Protein AF-A6XPJ0-F1 (afdb_monomer)

Solvent-accessible surface area (backbone atoms only — not comparable to full-atom values): 22244 Å² total; per-residue (Å²): 130,66,75,74,70,76,40,70,65,62,45,38,65,77,46,45,63,65,49,57,60,41,70,75,60,83,58,85,76,63,63,68,60,54,50,52,51,48,64,69,43,55,88,78,48,93,84,81,56,65,81,80,75,52,78,86,63,77,87,88,79,90,80,90,79,88,79,84,76,51,74,71,36,44,51,52,51,50,49,55,52,66,77,39,58,64,64,64,56,50,61,51,43,73,73,67,49,73,72,50,52,56,55,50,52,52,49,54,52,49,56,53,42,43,75,72,42,55,55,79,79,56,64,88,70,90,83,74,59,44,70,56,49,42,62,81,74,86,88,50,80,89,74,61,62,97,79,74,86,87,71,95,53,77,37,34,74,60,65,45,80,47,61,57,60,52,79,30,32,64,53,35,70,79,41,63,37,100,67,21,72,58,23,52,53,49,50,47,39,54,72,55,67,73,22,72,55,32,58,65,53,37,50,57,34,34,74,70,67,42,92,44,45,63,45,63,22,61,66,53,52,61,66,53,52,32,51,58,73,71,47,52,76,66,58,51,50,56,66,48,72,77,60,72,77,54,54,18,46,48,49,68,76,60,64,54,90,84,57,60,81,72,77,76,50,60,73,41,40,64,70,48,52,68,62,34,69,38,59,64,53,56,27,75,67,48,90,83,37,62,59,42,50,62,76,44,37,68,63,50,52,44,59,74,68,43,61,87,74,56,76,80,89,74,73,66,75,61,48,62,59,72,75,47,78,42,55,94,44,68,67,57,60,52,46,48,47,53,67,75,63,20,82,79,54,48,55,70,78,42,78,71,80,78,66,90,85,82,120

Foldseek 3Di:
DPCCVVDPVSVCVLPVVVVVVCVVPVDDDDVVSVVVVCVVCVVPDDDDDPVRVPVPDDDDDDDDDDDDADPLLVVVLVVLCVVDVVVVLVVVVVVPDPVSVVVVVVSVVVNVVSVVDPVVPPNPDDDDAAEQWDFDDDPDPVPDDPDDDDDDGTAHPDAAEDEPCCVDPLNDQQDDDPNHPPNVVCCCCDLPNVDCLHLVNLVVCCVVVHDNVCQQQQLDDSVRSSVVVPDDPLVVVLVCVPDDLVLCVLCVVPVDPPDDPVVSDDSSNNPVVPSNPDCCNVLVPDPVNPVVCVVCVVVVVCVVVCVVVDDPPDDDNYDYDDHAHDYPDVVSVVVCCCPVVNPVNVCSVPPHPDDPPPD

Sequence (359 aa):
MPTLFDSHDEFSEWFSKDIESHAQSNTKLNEDQLKRLHMILKPFMLRRIKKHVQKELGDKVEKDVFCDLTYRQRAYYTNLRNRVSIMDLIEKAAIGDDSDSTTLMNLVMQFRKVCNHPDLFERAETASPFAAAYFAETASFLREGPLIDVAYSTRNIIEYDLPRLICSSHGRLDVPGPGNERAGFNGKYLSHMMNIWTPENIRESAKQDQAFSWLRFADTSVGEAFELSRQGVFERAIRRRGYSQRLSRLMVVYDDKENDLSAAVPSHSLFNIVERSDRRALAEITREGRMNELLNISSRTFQNAGLGLIEPCAKPGALAPPITISCSNQFVNVEIRDTLFNPSVQPTLLEPPREPWMQ

Mean predicted aligned error: 12.92 Å

Secondary structure (DSSP, 8-state):
--GGGS-HHHHHHHHHHHHHHHHTTTPPP-HHHHHHHHHHHTTT-----HHHH-SSSPP--------PPPHHHHHHHHHHHHHS-HHHHHHHHTTT-HHHHHHHHHHHHHHHHHHH-GGGTS-------EE-SB-PPP--TTT--S--------B-SSEEE--HHHHSTTT-SSS-BTTBHHHHHHHHIIIIIS-TTSHHHHHHHHHTTSTTGGGGGTT--HHHHHHHHHS-HHHHHHHHHT---HHHHHHHHT--TTS-TTTTS-GGGTT-HHHHT-THHHHHH-TT-HHHHHHTHHHHHHHHTTTTTS------SEE-PPPEEE-S-HHHHHHHIIIII-TTTHHHHSPPPPPTT--

Radius of gyration: 43.19 Å; Cα contacts (8 Å, |Δi|>4): 233; chains: 1; bounding box: 97×47×115 Å

Structure (mmCIF, N/CA/C/O backbone):
data_AF-A6XPJ0-F1
#
_entry.id   AF-A6XPJ0-F1
#
loop_
_atom_site.group_PDB
_atom_site.id
_atom_site.type_symbol
_atom_site.label_atom_id
_atom_site.label_alt_id
_atom_site.label_comp_id
_atom_site.label_asym_id
_atom_site.label_entity_id
_atom_site.label_seq_id
_atom_site.pdbx_PDB_ins_code
_atom_site.Cartn_x
_atom_site.Cartn_y
_atom_site.Cartn_z
_atom_site.occupancy
_atom_site.B_iso_or_equiv
_atom_site.auth_seq_id
_atom_site.auth_comp_id
_atom_site.auth_asym_id
_atom_site.auth_atom_id
_atom_site.pdbx_PDB_model_num
ATOM 1 N N . MET A 1 1 ? -46.371 36.018 56.511 1.00 60.50 1 MET A N 1
ATOM 2 C CA . MET A 1 1 ? -46.806 34.604 56.546 1.00 60.50 1 MET A CA 1
ATOM 3 C C . MET A 1 1 ? -47.221 34.274 57.977 1.00 60.50 1 MET A C 1
ATOM 5 O O . MET A 1 1 ? -46.862 35.052 58.851 1.00 60.50 1 MET A O 1
ATOM 9 N N . PRO A 1 2 ? -48.019 33.224 58.240 1.00 63.25 2 PRO A N 1
ATOM 10 C CA . PRO A 1 2 ? -48.248 32.746 59.605 1.00 63.25 2 PRO A CA 1
ATOM 11 C C . PRO A 1 2 ? -46.919 32.403 60.282 1.00 63.25 2 PRO A C 1
ATOM 13 O O . PRO A 1 2 ? -46.027 31.892 59.611 1.00 63.25 2 PRO A O 1
ATOM 16 N N . THR A 1 3 ? -46.835 32.589 61.599 1.00 66.38 3 THR A N 1
ATOM 17 C CA . THR A 1 3 ? -45.636 32.295 62.410 1.00 66.38 3 THR A CA 1
ATOM 18 C C . THR A 1 3 ? -45.202 30.826 62.364 1.00 66.38 3 THR A C 1
ATOM 20 O O . THR A 1 3 ? -44.067 30.492 62.665 1.00 66.38 3 THR A O 1
ATOM 23 N N . LEU A 1 4 ? -46.103 29.944 61.927 1.00 62.62 4 LEU A N 1
ATOM 24 C CA . LEU A 1 4 ? -45.895 28.506 61.741 1.00 62.62 4 LEU A CA 1
ATOM 25 C C . LEU A 1 4 ? -44.962 28.155 60.563 1.00 62.62 4 LEU A C 1
ATOM 27 O O . LEU A 1 4 ? -44.596 26.999 60.398 1.00 62.62 4 LEU A O 1
ATOM 31 N N . PHE A 1 5 ? -44.622 29.136 59.720 1.00 65.44 5 PHE A N 1
ATOM 32 C CA . PHE A 1 5 ? -43.622 29.006 58.654 1.00 65.44 5 PHE A CA 1
ATOM 33 C C . PHE A 1 5 ? -42.314 29.742 58.978 1.00 65.44 5 PHE A C 1
ATOM 35 O O . PHE A 1 5 ? -41.401 29.727 58.154 1.00 65.44 5 PHE A O 1
ATOM 42 N N . ASP A 1 6 ? -42.222 30.390 60.145 1.00 70.50 6 ASP A N 1
ATOM 43 C CA . ASP A 1 6 ? -41.019 31.126 60.546 1.00 70.50 6 ASP A CA 1
ATOM 44 C C . ASP A 1 6 ? -39.922 30.180 61.068 1.00 70.50 6 ASP A C 1
ATOM 46 O O . ASP A 1 6 ? -38.746 30.539 61.036 1.00 70.50 6 ASP A O 1
ATOM 50 N N . SER A 1 7 ? -40.278 28.956 61.486 1.00 73.25 7 SER A N 1
ATOM 51 C CA . SER A 1 7 ? -39.325 27.909 61.860 1.00 73.25 7 SER A CA 1
ATOM 52 C C . SER A 1 7 ? -39.429 26.699 60.912 1.00 73.25 7 SER A C 1
ATOM 54 O O . SER A 1 7 ? -40.483 26.087 60.724 1.00 73.25 7 SER A O 1
ATOM 56 N N . HIS A 1 8 ? -38.314 26.363 60.256 1.00 71.88 8 HIS A N 1
ATOM 57 C CA . HIS A 1 8 ? -38.227 25.192 59.374 1.00 71.88 8 HIS A CA 1
ATOM 58 C C . HIS A 1 8 ? -38.300 23.877 60.164 1.00 71.88 8 HIS A C 1
ATOM 60 O O . HIS A 1 8 ? -38.817 22.875 59.662 1.00 71.88 8 HIS A O 1
ATOM 66 N N . ASP A 1 9 ? -37.820 23.904 61.407 1.00 72.75 9 ASP A N 1
ATOM 67 C CA . ASP A 1 9 ? -37.718 22.733 62.271 1.00 72.75 9 ASP A CA 1
ATOM 68 C C . ASP A 1 9 ? -39.093 22.292 62.794 1.00 72.75 9 ASP A C 1
ATOM 70 O O . ASP A 1 9 ? -39.404 21.106 62.716 1.00 72.75 9 ASP A O 1
ATOM 74 N N . GLU A 1 10 ? -39.976 23.216 63.210 1.00 72.00 10 GLU A N 1
ATOM 75 C CA . GLU A 1 10 ? -41.343 22.851 63.631 1.00 72.00 10 GLU A CA 1
ATOM 76 C C . GLU A 1 10 ? -42.170 22.345 62.445 1.00 72.00 10 GLU A C 1
ATOM 78 O O . GLU A 1 10 ? -42.933 21.390 62.577 1.00 72.00 10 GLU A O 1
ATOM 83 N N . PHE A 1 11 ? -42.000 22.941 61.260 1.00 72.25 11 PHE A N 1
ATOM 84 C CA . PHE A 1 11 ? -42.649 22.444 60.048 1.00 72.25 11 PHE A CA 1
ATOM 85 C C . PHE A 1 11 ? -42.168 21.026 59.704 1.00 72.25 11 PHE A C 1
ATOM 87 O O . PHE A 1 11 ? -42.973 20.154 59.374 1.00 72.25 11 PHE A O 1
ATOM 94 N N . SER A 1 12 ? -40.866 20.767 59.823 1.00 69.50 12 SER A N 1
ATOM 95 C CA . SER A 1 12 ? -40.296 19.452 59.531 1.00 69.50 12 SER A CA 1
ATOM 96 C C . SER A 1 12 ? -40.678 18.398 60.576 1.00 69.50 12 SER A C 1
ATOM 98 O O . SER A 1 12 ? -40.932 17.245 60.236 1.00 69.50 12 SER A O 1
ATOM 100 N N . GLU A 1 13 ? -40.806 18.770 61.846 1.00 72.88 13 GLU A N 1
ATOM 101 C CA . GLU A 1 13 ? -41.250 17.852 62.897 1.00 72.88 13 GLU A CA 1
ATOM 102 C C . GLU A 1 13 ? -42.735 17.481 62.752 1.00 72.88 13 GLU A C 1
ATOM 104 O O . GLU A 1 13 ? -43.101 16.318 62.923 1.00 72.88 13 GLU A O 1
ATOM 109 N N . TRP A 1 14 ? -43.579 18.438 62.352 1.00 66.50 14 TRP A N 1
ATOM 110 C CA . TRP A 1 14 ? -45.009 18.213 62.120 1.00 66.50 14 TRP A CA 1
ATOM 111 C C . TRP A 1 14 ? -45.330 17.447 60.827 1.00 66.50 14 TRP A C 1
ATOM 113 O O . TRP A 1 14 ? -46.414 16.865 60.738 1.00 66.50 14 TRP A O 1
ATOM 123 N N . PHE A 1 15 ? -44.442 17.466 59.820 1.00 66.38 15 PHE A N 1
ATOM 124 C CA . PHE A 1 15 ? -44.731 16.911 58.490 1.00 66.38 15 PHE A CA 1
ATOM 125 C C . PHE A 1 15 ? -43.695 15.902 57.956 1.00 66.38 15 PHE A C 1
ATOM 127 O O . PHE A 1 15 ? -44.103 14.928 57.331 1.00 66.38 15 PHE A O 1
ATOM 134 N N . SER A 1 16 ? -42.387 16.058 58.183 1.00 63.69 16 SER A N 1
ATOM 135 C CA . SER A 1 16 ? -41.348 15.196 57.578 1.00 63.69 16 SER A CA 1
ATOM 136 C C . SER A 1 16 ? -41.305 13.791 58.180 1.00 63.69 16 SER A C 1
ATOM 138 O O . SER A 1 16 ? -41.243 12.810 57.445 1.00 63.69 16 SER A O 1
ATOM 140 N N . LYS A 1 17 ? -41.398 13.679 59.513 1.00 61.53 17 LYS A N 1
ATOM 141 C CA . LYS A 1 17 ? -41.203 12.411 60.248 1.00 61.53 17 LYS A CA 1
ATOM 142 C C . LYS A 1 17 ? -42.261 11.344 59.926 1.00 61.53 17 LYS A C 1
ATOM 144 O O . LYS A 1 17 ? -41.941 10.161 59.813 1.00 61.53 17 LYS A O 1
ATOM 149 N N . ASP A 1 18 ? -43.506 11.769 59.721 1.00 58.28 18 ASP A N 1
ATOM 150 C CA . ASP A 1 18 ? -44.629 10.876 59.400 1.00 58.28 18 ASP A CA 1
ATOM 151 C C . ASP A 1 18 ? -44.808 10.660 57.886 1.00 58.28 18 ASP A C 1
ATOM 153 O O . ASP A 1 18 ? -45.311 9.621 57.463 1.00 58.28 18 ASP A O 1
ATOM 157 N N . ILE A 1 19 ? -44.368 11.601 57.041 1.00 59.91 19 ILE A N 1
ATOM 158 C CA . ILE A 1 19 ? -44.432 11.449 55.578 1.00 59.91 19 ILE A CA 1
ATOM 159 C C . ILE A 1 19 ? -43.298 10.548 55.067 1.00 59.91 19 ILE A C 1
ATOM 161 O O . ILE A 1 19 ? -43.543 9.701 54.206 1.00 59.91 19 ILE A O 1
ATOM 165 N N . GLU A 1 20 ? -42.080 10.674 55.603 1.00 61.38 20 GLU A N 1
ATOM 166 C CA . GLU A 1 20 ? -40.948 9.811 55.232 1.00 61.38 20 GLU A CA 1
ATOM 167 C C . GLU A 1 20 ? -41.159 8.357 55.682 1.00 61.38 20 GLU A C 1
ATOM 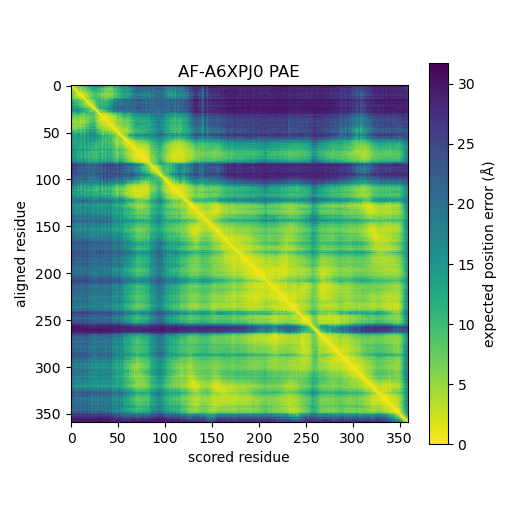169 O O . GLU A 1 20 ? -40.874 7.433 54.916 1.00 61.38 20 GLU A O 1
ATOM 174 N N . SER A 1 21 ? -41.749 8.135 56.866 1.00 58.28 21 SER A N 1
ATOM 175 C CA . SER A 1 21 ? -42.093 6.788 57.353 1.00 58.28 21 SER A CA 1
ATOM 176 C C . SER A 1 21 ? -43.209 6.119 56.529 1.00 58.28 21 SER A C 1
ATOM 178 O O . SER A 1 21 ? -43.195 4.903 56.310 1.00 58.28 21 SER A O 1
ATOM 180 N N . HIS A 1 22 ? -44.144 6.901 55.978 1.00 60.31 22 HIS A N 1
ATOM 181 C CA . HIS A 1 22 ? -45.180 6.398 55.072 1.00 60.31 22 HIS A CA 1
ATOM 182 C C . HIS A 1 22 ? -44.692 6.173 53.632 1.00 60.31 22 HIS A C 1
ATOM 184 O O . HIS A 1 22 ? -45.133 5.220 52.985 1.00 60.31 22 HIS A O 1
ATOM 190 N N . ALA A 1 23 ? -43.758 6.987 53.129 1.00 57.94 23 ALA A N 1
ATOM 191 C CA . ALA A 1 23 ? -43.180 6.821 51.792 1.00 57.94 23 ALA A CA 1
ATOM 192 C C . ALA A 1 23 ? -42.388 5.507 51.640 1.00 57.94 23 ALA A C 1
ATOM 194 O O . ALA A 1 23 ? -42.338 4.943 50.548 1.00 57.94 23 ALA A O 1
ATOM 195 N N . GLN A 1 24 ? -41.824 4.981 52.732 1.00 56.72 24 GLN A N 1
ATOM 196 C CA . GLN A 1 24 ? -41.128 3.691 52.744 1.00 56.72 24 GLN A CA 1
ATOM 197 C C . GLN A 1 24 ? -42.070 2.471 52.827 1.00 56.72 24 GLN A C 1
ATOM 199 O O . GLN A 1 24 ? -41.644 1.363 52.503 1.00 56.72 24 GLN A O 1
ATOM 204 N N . SER A 1 25 ? -43.341 2.637 53.230 1.00 58.22 25 SER A N 1
ATOM 205 C CA . SER A 1 25 ? -44.231 1.515 53.592 1.00 58.22 25 SER A CA 1
ATOM 206 C C . SER A 1 25 ? -45.384 1.214 52.620 1.00 58.22 25 SER A C 1
ATOM 208 O O . SER A 1 25 ? -46.127 0.266 52.863 1.00 58.22 25 SER A O 1
ATOM 210 N N . ASN A 1 26 ? -45.546 1.948 51.507 1.00 55.09 26 ASN A N 1
ATOM 211 C CA . ASN A 1 26 ? -46.590 1.705 50.482 1.00 55.09 26 ASN A CA 1
ATOM 212 C C . ASN A 1 26 ? -48.029 1.554 51.040 1.00 55.09 26 ASN A C 1
ATOM 214 O O . ASN A 1 26 ? -48.897 0.929 50.426 1.00 55.09 26 ASN A O 1
ATOM 218 N N . THR A 1 27 ? -48.309 2.131 52.208 1.00 62.84 27 THR A N 1
ATOM 219 C CA . THR A 1 27 ? -49.645 2.142 52.811 1.00 62.84 27 THR A CA 1
ATOM 220 C C . THR A 1 27 ? -50.412 3.393 52.378 1.00 62.84 27 THR A C 1
ATOM 222 O O . THR A 1 27 ? -49.825 4.441 52.108 1.00 62.84 27 THR A O 1
ATOM 225 N N . LYS A 1 28 ? -51.745 3.290 52.254 1.00 59.97 28 LYS A N 1
ATOM 226 C CA . LYS A 1 28 ? -52.602 4.432 51.891 1.00 59.97 28 LYS A CA 1
ATOM 227 C C . LYS A 1 28 ? -52.425 5.553 52.924 1.00 59.97 28 LYS A C 1
ATOM 229 O O . LYS A 1 28 ? -52.573 5.308 54.116 1.00 59.97 28 LYS A O 1
ATOM 234 N N . LEU A 1 29 ? -52.131 6.763 52.447 1.00 62.47 29 LEU A N 1
ATOM 235 C CA . LEU A 1 29 ? -51.966 7.968 53.265 1.00 62.47 29 LEU A CA 1
ATOM 236 C C . LEU A 1 29 ? -53.200 8.218 54.150 1.00 62.47 29 LEU A C 1
ATOM 238 O O . LEU A 1 29 ? -54.331 8.110 53.672 1.00 62.47 29 LEU A O 1
ATOM 242 N N . ASN A 1 30 ? -52.984 8.626 55.404 1.00 68.56 30 ASN A N 1
ATOM 243 C CA . ASN A 1 30 ? -54.054 9.094 56.287 1.00 68.56 30 ASN A CA 1
ATOM 244 C C . ASN A 1 30 ? -54.718 10.352 55.693 1.00 68.56 30 ASN A C 1
ATOM 246 O O . ASN A 1 30 ? -54.115 11.429 55.638 1.00 68.56 30 ASN A O 1
ATOM 250 N N . GLU A 1 31 ? -55.977 10.233 55.256 1.00 71.44 31 GLU A N 1
ATOM 251 C CA . GLU A 1 31 ? -56.720 11.328 54.612 1.00 71.44 31 GLU A CA 1
ATOM 252 C C . GLU A 1 31 ? -56.833 12.581 55.489 1.00 71.44 31 GLU A C 1
ATOM 254 O O . GLU A 1 31 ? -56.857 13.701 54.974 1.00 71.44 31 GLU A O 1
ATOM 259 N N . ASP A 1 3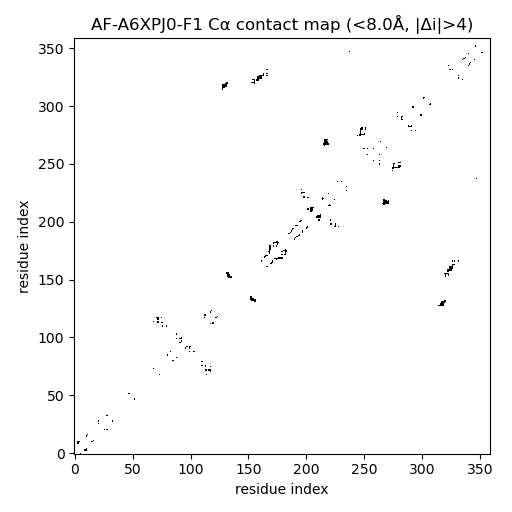2 ? -56.890 12.412 56.808 1.00 70.44 32 ASP A N 1
ATOM 260 C CA . ASP A 1 32 ? -57.085 13.515 57.749 1.00 70.44 32 ASP A CA 1
ATOM 261 C C . ASP A 1 32 ? -55.838 14.399 57.880 1.00 70.44 32 ASP A C 1
ATOM 263 O O . ASP A 1 32 ? -55.947 15.628 57.948 1.00 70.44 32 ASP A O 1
ATOM 267 N N . GLN A 1 33 ? -54.642 13.808 57.801 1.00 67.56 33 GLN A N 1
ATOM 268 C CA . GLN A 1 33 ? -53.385 14.562 57.756 1.00 67.56 33 GLN A CA 1
ATOM 269 C C . GLN A 1 33 ? -53.231 15.297 56.416 1.00 67.56 33 GLN A C 1
ATOM 271 O O . GLN A 1 33 ? -52.869 16.477 56.391 1.00 67.56 33 GLN A O 1
ATOM 276 N N . LEU A 1 34 ? -53.602 14.651 55.303 1.00 74.50 34 LEU A N 1
ATOM 277 C CA . LEU A 1 34 ? -53.577 15.268 53.975 1.00 74.50 34 LEU A CA 1
ATOM 278 C C . LEU A 1 34 ? -54.548 16.461 53.875 1.00 74.50 34 LEU A C 1
ATOM 280 O O . LEU A 1 34 ? -54.197 17.507 53.321 1.00 74.50 34 LEU A O 1
ATOM 284 N N . LYS A 1 35 ? -55.753 16.348 54.452 1.00 78.44 35 LYS A N 1
ATOM 285 C CA . LYS A 1 35 ? -56.726 17.453 54.543 1.00 78.44 35 LYS A CA 1
ATOM 286 C C . LYS A 1 35 ? -56.169 18.621 55.353 1.00 78.44 35 LYS A C 1
ATOM 288 O O . LYS A 1 35 ? -56.290 19.768 54.918 1.00 78.44 35 LYS A O 1
ATOM 293 N N . ARG A 1 36 ? -55.517 18.345 56.488 1.00 76.62 36 ARG A N 1
ATOM 294 C CA . ARG A 1 36 ? -54.891 19.375 57.331 1.00 76.62 36 ARG A CA 1
ATOM 295 C C . ARG A 1 36 ? -53.776 20.120 56.593 1.00 76.62 36 ARG A C 1
ATOM 297 O O . ARG A 1 36 ? -53.773 21.350 56.602 1.00 76.62 36 ARG A O 1
ATOM 304 N N . LEU A 1 37 ? -52.901 19.402 55.887 1.00 78.00 37 LEU A N 1
ATOM 305 C CA . LEU A 1 37 ? -51.854 19.996 55.049 1.00 78.00 37 LEU A CA 1
ATOM 306 C C . LEU A 1 37 ? -52.450 20.872 53.934 1.00 78.00 37 LEU A C 1
ATOM 308 O O . LEU A 1 37 ? -52.010 22.002 53.714 1.00 78.00 37 LEU A O 1
ATOM 312 N N . HIS A 1 38 ? -53.499 20.387 53.260 1.00 78.69 38 HIS A N 1
ATOM 313 C CA . HIS A 1 38 ? -54.198 21.160 52.236 1.00 78.69 38 HIS A CA 1
ATOM 314 C C . HIS A 1 38 ? -54.808 22.454 52.782 1.00 78.69 38 HIS A C 1
ATOM 316 O O . HIS A 1 38 ? -54.707 23.475 52.105 1.00 78.69 38 HIS A O 1
ATOM 322 N N . MET A 1 39 ? -55.408 22.454 53.978 1.00 81.12 39 MET A N 1
ATOM 323 C CA . MET A 1 39 ? -55.954 23.679 54.580 1.00 81.12 39 MET A CA 1
ATOM 324 C C . MET A 1 39 ? -54.873 24.728 54.852 1.00 81.12 39 MET A C 1
ATOM 326 O O . MET A 1 39 ? -55.106 25.910 54.609 1.00 81.12 39 MET A O 1
ATOM 330 N N . ILE A 1 40 ? -53.699 24.296 55.317 1.00 80.56 40 ILE A N 1
ATOM 331 C CA . ILE A 1 40 ? -52.590 25.189 55.668 1.00 80.56 40 ILE A CA 1
ATOM 332 C C . ILE A 1 40 ? -51.929 25.772 54.408 1.00 80.56 40 ILE A C 1
ATOM 334 O O . ILE A 1 40 ? -51.637 26.963 54.372 1.00 80.56 40 ILE A O 1
ATOM 338 N N . LEU A 1 41 ? -51.734 24.971 53.351 1.00 81.56 41 LEU A N 1
ATOM 339 C CA . LEU A 1 41 ? -51.047 25.407 52.123 1.00 81.56 41 LEU A CA 1
ATOM 340 C C . LEU A 1 41 ? -51.940 26.181 51.138 1.00 81.56 41 LEU A C 1
ATOM 342 O O . LEU A 1 41 ? -51.444 27.033 50.403 1.00 81.56 41 LEU A O 1
ATOM 346 N N . LYS A 1 42 ? -53.249 25.899 51.090 1.00 82.69 42 LYS A N 1
ATOM 347 C CA . LYS A 1 42 ? -54.189 26.470 50.103 1.00 82.69 42 LYS A CA 1
ATOM 348 C C . LYS A 1 42 ? -54.229 28.010 50.028 1.00 82.69 42 LYS A C 1
ATOM 350 O O . LYS A 1 42 ? -54.337 28.502 48.907 1.00 82.69 42 LYS A O 1
ATOM 355 N N . PRO A 1 43 ? -54.148 28.787 51.127 1.00 84.62 43 PRO A N 1
ATOM 356 C CA . PRO A 1 43 ? -54.114 30.250 51.039 1.00 84.62 43 PRO A CA 1
ATOM 357 C C . PRO A 1 43 ? -52.757 30.818 50.587 1.00 84.62 43 PRO A C 1
ATOM 359 O O . PRO A 1 43 ? -52.703 31.978 50.188 1.00 84.62 43 PRO A O 1
ATOM 362 N N . PHE A 1 44 ? -51.679 30.026 50.619 1.00 82.75 44 PHE A N 1
ATOM 363 C CA . PHE A 1 44 ? -50.318 30.485 50.299 1.00 82.75 44 PHE A CA 1
ATOM 364 C C . PHE A 1 44 ? -49.766 29.924 48.985 1.00 82.75 44 PHE A C 1
ATOM 366 O O . PHE A 1 44 ? -48.810 30.471 48.443 1.00 82.75 44 PHE A O 1
ATOM 373 N N . MET A 1 45 ? -50.372 28.864 48.442 1.00 81.44 45 MET A N 1
ATOM 374 C CA . MET A 1 45 ? -49.983 28.268 47.166 1.00 81.44 45 MET A CA 1
ATOM 375 C C . MET A 1 45 ? -51.120 28.308 46.150 1.00 81.44 45 MET A C 1
ATOM 377 O O . MET A 1 45 ? -52.150 27.649 46.304 1.00 81.44 45 MET A O 1
ATOM 381 N N . LEU A 1 46 ? -50.895 29.013 45.040 1.00 85.06 46 LEU A N 1
ATOM 382 C CA . LEU A 1 46 ? -51.808 29.001 43.903 1.00 85.06 46 LEU A CA 1
ATOM 383 C C . LEU A 1 46 ? -51.488 27.809 42.992 1.00 85.06 46 LEU A C 1
ATOM 385 O O . LEU A 1 46 ? -50.519 27.818 42.236 1.00 85.06 46 LEU A O 1
ATOM 389 N N . ARG A 1 47 ? -52.315 26.760 43.054 1.00 86.06 47 ARG A N 1
ATOM 390 C CA . ARG A 1 47 ? -52.167 25.550 42.229 1.00 86.06 47 ARG A CA 1
ATOM 391 C C . ARG A 1 47 ? -53.177 25.554 41.082 1.00 86.06 47 ARG A C 1
ATOM 393 O O . ARG A 1 47 ? -54.382 25.546 41.321 1.00 86.06 47 ARG A O 1
ATOM 400 N N . ARG A 1 48 ? -52.704 25.490 39.832 1.00 85.00 48 ARG A N 1
ATOM 401 C CA . ARG A 1 48 ? -53.557 25.342 38.636 1.00 85.00 48 ARG A CA 1
ATOM 402 C C . ARG A 1 48 ? -53.325 23.986 37.970 1.00 85.00 48 ARG A C 1
ATOM 404 O O . ARG A 1 48 ? -52.196 23.524 37.852 1.00 85.00 48 ARG A O 1
ATOM 411 N N . ILE A 1 49 ? -54.406 23.341 37.539 1.00 83.75 49 ILE A N 1
ATOM 412 C CA . ILE A 1 49 ? -54.363 22.031 36.873 1.00 83.75 49 ILE A CA 1
ATOM 413 C C . ILE A 1 49 ? -54.098 22.257 35.385 1.00 83.75 49 ILE A C 1
ATOM 415 O O . ILE A 1 49 ? -54.733 23.126 34.788 1.00 83.75 49 ILE A O 1
ATOM 419 N N . LYS A 1 50 ? -53.212 21.467 34.764 1.00 82.00 50 LYS A N 1
ATOM 420 C CA . LYS A 1 50 ? -52.854 21.591 33.335 1.00 82.00 50 LYS A CA 1
ATOM 421 C C . LYS A 1 50 ? -54.089 21.628 32.416 1.00 82.00 50 LYS A C 1
ATOM 423 O O . LYS A 1 50 ? -54.155 22.481 31.534 1.00 82.00 50 LYS A O 1
ATOM 428 N N . LYS A 1 51 ? -55.120 20.833 32.745 1.00 80.06 51 LYS A N 1
ATOM 429 C CA . LYS A 1 51 ? -56.459 20.814 32.117 1.00 80.06 51 LYS A CA 1
ATOM 430 C C . LYS A 1 51 ? -57.163 22.185 32.073 1.00 80.06 51 LYS A C 1
ATOM 432 O O . LYS A 1 51 ? -57.956 22.442 31.175 1.00 80.06 51 LYS A O 1
ATOM 437 N N . HIS A 1 52 ? -56.904 23.071 33.039 1.00 76.12 52 HIS A N 1
ATOM 438 C CA . HIS A 1 52 ? -57.489 24.418 33.113 1.00 76.12 52 HIS A CA 1
ATOM 439 C C . HIS A 1 52 ? -56.608 25.501 32.470 1.00 76.12 52 HIS A C 1
ATOM 441 O O . HIS A 1 52 ? -57.083 26.626 32.316 1.00 76.12 52 HIS A O 1
ATOM 447 N N . VAL A 1 53 ? -55.332 25.218 32.162 1.00 75.25 53 VAL A N 1
ATOM 448 C CA . VAL A 1 53 ? -54.360 26.198 31.624 1.00 75.25 53 VAL A CA 1
ATOM 449 C C . VAL A 1 53 ? -54.254 26.123 30.110 1.00 75.25 53 VAL A C 1
ATOM 451 O O . VAL A 1 53 ? -54.221 27.157 29.459 1.00 75.25 53 VAL A O 1
ATOM 454 N N . GLN A 1 54 ? -54.183 24.915 29.557 1.00 71.00 54 GLN A N 1
ATOM 455 C CA . GLN A 1 54 ? -53.839 24.690 28.156 1.00 71.00 54 GLN A CA 1
ATOM 456 C C . GLN A 1 54 ? -54.843 23.718 27.538 1.00 71.00 54 GLN A C 1
ATOM 458 O O . GLN A 1 54 ? -54.634 22.511 27.564 1.00 71.00 54 GLN A O 1
ATOM 463 N N . LYS A 1 55 ? -55.958 24.261 27.027 1.00 76.81 55 LYS A N 1
ATOM 464 C CA . LYS A 1 55 ? -57.024 23.494 26.352 1.00 76.81 55 LYS A CA 1
ATOM 465 C C . LYS A 1 55 ? -56.742 23.235 24.865 1.00 76.81 55 LYS A C 1
ATOM 467 O O . LYS A 1 55 ? -57.429 22.428 24.260 1.00 76.81 55 LYS A O 1
ATOM 472 N N . GLU A 1 56 ? -55.761 23.934 24.296 1.00 77.81 56 GLU A N 1
ATOM 473 C CA . GLU A 1 56 ? -55.388 23.858 22.875 1.00 77.81 56 GLU A CA 1
ATOM 474 C C . GLU A 1 56 ? -54.312 22.798 22.582 1.00 77.81 56 GLU A C 1
ATOM 476 O O . GLU A 1 56 ? -54.055 22.488 21.424 1.00 77.81 56 GLU A O 1
ATOM 481 N N . LEU A 1 57 ? -53.674 22.228 23.613 1.00 79.44 57 LEU A N 1
ATOM 482 C CA . LEU A 1 57 ? -52.733 21.120 23.442 1.00 79.44 57 LEU A CA 1
ATOM 483 C C . LEU A 1 57 ? -53.487 19.788 23.390 1.00 79.44 57 LEU A C 1
ATOM 485 O O . LEU A 1 57 ? -54.353 19.537 24.226 1.00 79.44 57 LEU A O 1
ATOM 489 N N . GLY A 1 58 ? -53.123 18.938 22.429 1.00 82.25 58 GLY A N 1
ATOM 490 C CA . GLY A 1 58 ? -53.636 17.572 22.323 1.00 82.25 58 GLY A CA 1
ATOM 491 C C . GLY A 1 58 ? -53.178 16.662 23.468 1.00 82.25 58 GLY A C 1
ATOM 492 O O . GLY A 1 58 ? -52.313 17.020 24.274 1.00 82.25 58 GLY A O 1
ATOM 493 N N . ASP A 1 59 ? -53.758 15.465 23.525 1.00 84.44 59 ASP A N 1
ATOM 494 C CA . ASP A 1 59 ? -53.480 14.498 24.585 1.00 84.44 59 ASP A CA 1
ATOM 495 C C . ASP A 1 59 ? -52.046 13.953 24.504 1.00 84.44 59 ASP A C 1
ATOM 497 O O . ASP A 1 59 ? -51.560 13.545 23.447 1.00 84.44 59 ASP A O 1
ATOM 501 N N . LYS A 1 60 ? -51.359 13.911 25.652 1.00 86.06 60 LYS A N 1
ATOM 502 C CA . LYS A 1 60 ? -50.060 13.244 25.775 1.00 86.06 60 LYS A CA 1
ATOM 503 C C . LYS A 1 60 ? -50.297 11.740 25.888 1.00 86.06 60 LYS A C 1
ATOM 505 O O . LYS A 1 60 ? -50.835 11.280 26.891 1.00 86.06 60 LYS A O 1
ATOM 510 N N . VAL A 1 61 ? -49.836 10.984 24.897 1.00 89.69 61 VAL A N 1
ATOM 511 C CA . VAL A 1 61 ? -49.782 9.518 24.951 1.00 89.69 61 VAL A CA 1
ATOM 512 C C . VAL A 1 61 ? -48.343 9.095 25.226 1.00 89.69 61 VAL A C 1
ATOM 514 O O . VAL A 1 61 ? -47.435 9.464 24.483 1.00 89.69 61 VAL A O 1
ATOM 517 N N . GLU A 1 62 ? -48.134 8.340 26.298 1.00 93.56 62 GLU A N 1
ATOM 518 C CA . GLU A 1 62 ? -46.848 7.725 26.631 1.00 93.56 62 GLU A CA 1
ATOM 519 C C . GLU A 1 62 ? -46.792 6.318 26.029 1.00 93.56 62 GLU A C 1
ATOM 521 O O . GLU A 1 62 ? -47.773 5.574 26.077 1.00 93.56 62 GLU A O 1
ATOM 526 N N . LYS A 1 63 ? -45.672 5.988 25.380 1.00 93.50 63 LYS A N 1
ATOM 527 C CA . LYS A 1 63 ? -45.436 4.679 24.768 1.00 93.50 63 LYS A CA 1
ATOM 528 C C . LYS A 1 63 ? -44.124 4.129 25.300 1.00 93.50 63 LYS A C 1
ATOM 530 O O . LYS A 1 63 ? -43.066 4.657 24.963 1.00 93.50 63 LYS A O 1
ATOM 535 N N . ASP A 1 64 ? -44.212 3.053 26.067 1.00 94.62 64 ASP A N 1
ATOM 536 C CA . ASP A 1 64 ? -43.046 2.370 26.612 1.00 94.62 64 ASP A CA 1
ATOM 537 C C . ASP A 1 64 ? -42.523 1.348 25.600 1.00 94.62 64 ASP A C 1
ATOM 539 O O . ASP A 1 64 ? -43.215 0.396 25.235 1.00 94.62 64 ASP A O 1
ATOM 543 N N . VAL A 1 65 ? -41.296 1.564 25.119 1.00 95.38 65 VAL A N 1
ATOM 544 C CA . VAL A 1 65 ? -40.596 0.654 24.205 1.00 95.38 65 VAL A CA 1
ATOM 545 C C . VAL A 1 65 ? -39.395 0.071 24.937 1.00 95.38 65 VAL A C 1
ATOM 547 O O . VAL A 1 65 ? -38.457 0.790 25.279 1.00 95.38 65 VAL A O 1
ATOM 550 N N . PHE A 1 66 ? -39.432 -1.235 25.187 1.00 94.94 66 PHE A N 1
ATOM 551 C CA . PHE A 1 66 ? -38.323 -1.959 25.801 1.00 94.94 66 PHE A CA 1
ATOM 552 C C . PHE A 1 66 ? -37.249 -2.284 24.755 1.00 94.94 66 PHE A C 1
ATOM 554 O O . PHE A 1 66 ? -37.572 -2.686 23.638 1.00 94.94 66 PHE A O 1
ATOM 561 N N . CYS A 1 67 ? -35.978 -2.128 25.129 1.00 92.94 67 CYS A N 1
ATOM 562 C CA . CYS A 1 67 ? -34.823 -2.376 24.266 1.00 92.94 67 CYS A CA 1
ATOM 563 C C . CYS A 1 67 ? -33.887 -3.409 24.899 1.00 92.94 67 CYS A C 1
ATOM 565 O O . CYS A 1 67 ? -33.636 -3.368 26.105 1.00 92.94 67 CYS A O 1
ATOM 567 N N . ASP A 1 68 ? -33.316 -4.283 24.072 1.00 94.81 68 ASP A N 1
ATOM 568 C CA . ASP A 1 68 ? -32.332 -5.274 24.504 1.00 94.81 68 ASP A CA 1
ATOM 569 C C . ASP A 1 68 ? -30.902 -4.714 24.531 1.00 94.81 68 ASP A C 1
ATOM 571 O O . ASP A 1 68 ? -30.543 -3.806 23.780 1.00 94.81 68 ASP A O 1
ATOM 575 N N . LEU A 1 69 ? -30.046 -5.315 25.365 1.00 93.25 69 LEU A N 1
ATOM 576 C CA . LEU A 1 69 ? -28.609 -5.023 25.381 1.00 93.25 69 LEU A CA 1
ATOM 577 C C . LEU A 1 69 ? -27.874 -5.776 24.261 1.00 93.25 69 LEU A C 1
ATOM 579 O O . LEU A 1 69 ? -27.991 -7.003 24.139 1.00 93.25 69 LEU A O 1
ATOM 583 N N . THR A 1 70 ? -27.029 -5.053 23.518 1.00 94.00 70 THR A N 1
ATOM 584 C CA . THR A 1 70 ? -26.093 -5.627 22.529 1.00 94.00 70 THR A CA 1
ATOM 585 C C . THR A 1 70 ? -25.058 -6.555 23.175 1.00 94.00 70 THR A C 1
ATOM 587 O O . THR A 1 70 ? -24.833 -6.511 24.385 1.00 94.00 70 THR A O 1
ATOM 590 N N . TYR A 1 71 ? -24.374 -7.383 22.374 1.00 93.94 71 TYR A N 1
ATOM 591 C CA . TYR A 1 71 ? -23.340 -8.301 22.879 1.00 93.94 71 TYR A CA 1
ATOM 592 C C . TYR A 1 71 ? -22.246 -7.574 23.685 1.00 93.94 71 TYR A C 1
ATOM 594 O O . TYR A 1 71 ? -21.949 -7.965 24.814 1.00 93.94 71 TYR A O 1
ATOM 602 N N . ARG A 1 72 ? -21.710 -6.464 23.154 1.00 91.69 72 ARG A N 1
ATOM 603 C CA . ARG A 1 72 ? -20.680 -5.652 23.827 1.00 91.69 72 ARG A CA 1
ATOM 604 C C . ARG A 1 72 ? -21.202 -5.037 25.132 1.00 91.69 72 ARG A C 1
ATOM 606 O O . ARG A 1 72 ? -20.538 -5.139 26.159 1.00 91.69 72 ARG A O 1
ATOM 613 N N . GLN A 1 73 ? -22.405 -4.456 25.124 1.00 92.75 73 GLN A N 1
ATOM 614 C CA . GLN A 1 73 ? -23.023 -3.901 26.336 1.00 92.75 73 GLN A CA 1
ATOM 615 C C . GLN A 1 73 ? -23.287 -4.975 27.395 1.00 92.75 73 GLN A C 1
ATOM 617 O O . GLN A 1 73 ? -23.016 -4.751 28.571 1.00 92.75 73 GLN A O 1
ATOM 622 N N . ARG A 1 74 ? -23.764 -6.158 26.992 1.00 93.75 74 ARG A N 1
ATOM 623 C CA . ARG A 1 74 ? -24.000 -7.291 27.895 1.00 93.75 74 ARG A CA 1
ATOM 624 C C . ARG A 1 74 ? -22.707 -7.759 28.552 1.00 93.75 74 ARG A C 1
ATOM 626 O O . ARG A 1 74 ? -22.694 -7.962 29.760 1.00 93.75 74 ARG A O 1
ATOM 633 N N . ALA A 1 75 ? -21.620 -7.869 27.787 1.00 91.62 75 ALA A N 1
ATOM 634 C CA . ALA A 1 75 ? -20.311 -8.223 28.326 1.00 91.62 75 ALA A CA 1
ATOM 635 C C . ALA A 1 75 ? -19.837 -7.202 29.377 1.00 91.62 75 ALA A C 1
ATOM 637 O O . ALA A 1 75 ? -19.444 -7.597 30.474 1.00 91.62 75 ALA A O 1
ATOM 638 N N . TYR A 1 76 ? -19.942 -5.895 29.100 1.00 90.88 76 TYR A N 1
ATOM 639 C CA . TYR A 1 76 ? -19.617 -4.856 30.087 1.00 90.88 76 TYR A CA 1
ATOM 640 C C . TYR A 1 76 ? -20.525 -4.913 31.320 1.00 90.88 76 TYR A C 1
ATOM 642 O O . TYR A 1 76 ? -20.033 -4.826 32.443 1.00 90.88 76 TYR A O 1
ATOM 650 N N . TYR A 1 77 ? -21.829 -5.112 31.131 1.00 90.44 77 TYR A N 1
ATOM 651 C CA . TYR A 1 77 ? -22.795 -5.223 32.223 1.00 90.44 77 TYR A CA 1
ATOM 652 C C . TYR A 1 77 ? -22.476 -6.411 33.143 1.00 90.44 77 TYR A C 1
ATOM 654 O O . TYR A 1 77 ? -22.427 -6.260 34.363 1.00 90.44 77 TYR A O 1
ATOM 662 N N . THR A 1 78 ? -22.192 -7.584 32.567 1.00 89.94 78 THR A N 1
ATOM 663 C CA . THR A 1 78 ? -21.770 -8.775 33.315 1.00 89.94 78 THR A CA 1
ATOM 664 C C . THR A 1 78 ? -20.427 -8.554 34.008 1.00 89.94 78 THR A C 1
ATOM 666 O O . THR A 1 78 ? -20.292 -8.908 35.173 1.00 89.94 78 THR A O 1
ATOM 669 N N . ASN A 1 79 ? -19.455 -7.913 33.354 1.00 87.94 79 ASN A N 1
ATOM 670 C CA . ASN A 1 79 ? -18.170 -7.584 33.977 1.00 87.94 79 ASN A CA 1
ATOM 671 C C . ASN A 1 79 ? -18.324 -6.631 35.174 1.00 87.94 79 ASN A C 1
ATOM 673 O O . ASN A 1 79 ? -17.688 -6.849 36.202 1.00 87.94 79 ASN A O 1
ATOM 677 N N . LEU A 1 80 ? -19.186 -5.612 35.080 1.00 85.56 80 LEU A N 1
ATOM 678 C CA . LEU A 1 80 ? -19.504 -4.721 36.204 1.00 85.56 80 LEU A CA 1
ATOM 679 C C . LEU A 1 80 ? -20.180 -5.478 37.350 1.00 85.56 80 LEU A C 1
ATOM 681 O O . LEU A 1 80 ? -19.798 -5.304 38.504 1.00 85.56 80 LEU A O 1
ATOM 685 N N . ARG A 1 81 ? -21.132 -6.363 37.029 1.00 84.44 81 ARG A N 1
ATOM 686 C CA . ARG A 1 81 ? -21.792 -7.237 38.007 1.00 84.44 81 ARG A CA 1
ATOM 687 C C . ARG A 1 81 ? -20.824 -8.225 38.666 1.00 84.44 81 ARG A C 1
ATOM 689 O O . ARG A 1 81 ? -21.020 -8.566 39.820 1.00 84.44 81 ARG A O 1
ATOM 696 N N . ASN A 1 82 ? -19.800 -8.692 37.957 1.00 82.81 82 ASN A N 1
ATOM 697 C CA . ASN A 1 82 ? -18.808 -9.622 38.505 1.00 82.81 82 ASN A CA 1
ATOM 698 C C . ASN A 1 82 ? -17.756 -8.915 39.369 1.00 82.81 82 ASN A C 1
ATOM 700 O O . ASN A 1 82 ? -17.282 -9.492 40.340 1.00 82.81 82 ASN A O 1
ATOM 704 N N . ARG A 1 83 ? -17.380 -7.672 39.029 1.00 73.62 83 ARG A N 1
ATOM 705 C CA . ARG A 1 83 ? -16.439 -6.867 39.833 1.00 73.62 83 ARG A CA 1
ATOM 706 C C . ARG A 1 83 ? -16.995 -6.493 41.202 1.00 73.62 83 ARG A C 1
ATOM 708 O O . ARG A 1 83 ? -16.222 -6.194 42.104 1.00 73.62 83 ARG A O 1
ATOM 715 N N . VAL A 1 84 ? -18.314 -6.477 41.333 1.00 63.69 84 VAL A N 1
ATOM 716 C CA . VAL A 1 84 ? -19.010 -6.121 42.558 1.00 63.69 84 VAL A CA 1
ATOM 717 C C . VAL A 1 84 ? -20.014 -7.223 42.838 1.00 63.69 84 VAL A C 1
ATOM 719 O O . VAL A 1 84 ? -21.096 -7.234 42.256 1.00 63.69 84 VAL A O 1
ATOM 722 N N . SER A 1 85 ? -19.690 -8.144 43.742 1.00 62.72 85 SER A N 1
ATOM 723 C CA . SER A 1 85 ? -20.721 -8.889 44.461 1.00 62.72 85 SER A CA 1
ATOM 724 C C . SER A 1 85 ? -21.634 -7.851 45.117 1.00 62.72 85 SER A C 1
ATOM 726 O O . SER A 1 85 ? -21.329 -7.279 46.156 1.00 62.72 85 SER A O 1
ATOM 728 N N . ILE A 1 86 ? -22.751 -7.545 44.455 1.00 60.44 86 ILE A N 1
ATOM 729 C CA . ILE A 1 86 ? -23.728 -6.540 44.900 1.00 60.44 86 ILE A CA 1
ATOM 730 C C . ILE A 1 86 ? -24.170 -6.824 46.346 1.00 60.44 86 ILE A C 1
ATOM 732 O O . ILE A 1 86 ? -24.442 -5.893 47.093 1.00 60.44 86 ILE A O 1
ATOM 736 N N . MET A 1 87 ? -24.155 -8.096 46.756 1.00 58.22 87 MET A N 1
ATOM 737 C CA . MET A 1 87 ? -24.418 -8.529 48.129 1.00 58.22 87 MET A CA 1
ATOM 738 C C . MET A 1 87 ? -23.384 -8.002 49.134 1.00 58.22 87 MET A C 1
ATOM 740 O O . MET A 1 87 ? -23.785 -7.415 50.131 1.00 58.22 87 MET A O 1
ATOM 744 N N . ASP A 1 88 ? -22.083 -8.086 48.843 1.00 62.88 88 ASP A N 1
ATOM 745 C CA . ASP A 1 88 ? -21.027 -7.643 49.770 1.00 62.88 88 ASP A CA 1
ATOM 746 C C . ASP A 1 88 ? -21.033 -6.121 49.966 1.00 62.88 88 ASP A C 1
ATOM 748 O O . ASP A 1 88 ? -20.637 -5.613 51.013 1.00 62.88 88 ASP A O 1
ATOM 752 N N . LEU A 1 89 ? -21.473 -5.376 48.949 1.00 61.44 89 LEU A N 1
ATOM 753 C CA . LEU A 1 89 ? -21.539 -3.916 48.993 1.00 61.44 89 LEU A CA 1
ATOM 754 C C . LEU A 1 89 ? -22.838 -3.414 49.645 1.00 61.44 89 LEU A C 1
ATOM 756 O O . LEU A 1 89 ? -22.819 -2.380 50.305 1.00 61.44 89 LEU A O 1
ATOM 760 N N . ILE A 1 90 ? -23.940 -4.166 49.537 1.00 62.75 90 ILE A N 1
ATOM 761 C CA . ILE A 1 90 ? -25.178 -3.906 50.291 1.00 62.75 90 ILE A CA 1
ATOM 762 C C . ILE A 1 90 ? -24.989 -4.239 51.776 1.00 62.75 90 ILE A C 1
ATOM 764 O O . ILE A 1 90 ? -25.403 -3.451 52.623 1.00 62.75 90 ILE A O 1
ATOM 768 N N . GLU A 1 91 ? -24.332 -5.357 52.103 1.00 62.94 91 GLU A N 1
ATOM 769 C CA . GLU A 1 91 ? -24.023 -5.721 53.492 1.00 62.94 91 GLU A CA 1
ATOM 770 C C . GLU A 1 91 ? -23.122 -4.683 54.168 1.00 62.94 91 GLU A C 1
ATOM 772 O O . GLU A 1 91 ? -23.354 -4.336 55.322 1.00 62.94 91 GLU A O 1
ATOM 777 N N . LYS A 1 92 ? -22.139 -4.129 53.449 1.00 59.44 92 LYS A N 1
ATOM 778 C CA . LYS A 1 92 ? -21.254 -3.081 53.981 1.00 59.44 92 LYS A CA 1
ATOM 779 C C . LYS A 1 92 ? -21.915 -1.708 54.064 1.00 59.44 92 LYS A C 1
ATOM 781 O O . LYS A 1 92 ? -21.747 -1.019 55.063 1.00 59.44 92 LYS A O 1
ATOM 786 N N . ALA A 1 93 ? -22.738 -1.332 53.086 1.00 58.31 93 ALA A N 1
ATOM 787 C CA . ALA A 1 93 ? -23.484 -0.075 53.143 1.00 58.31 93 ALA A CA 1
ATOM 788 C C . ALA A 1 93 ? -24.557 -0.064 54.247 1.00 58.31 93 ALA A C 1
ATOM 790 O O . ALA A 1 93 ? -24.848 0.991 54.806 1.00 58.31 93 ALA A O 1
ATOM 791 N N . ALA A 1 94 ? -25.102 -1.228 54.621 1.00 61.62 94 ALA A N 1
ATOM 792 C CA . ALA A 1 94 ? -25.991 -1.360 55.778 1.00 61.62 94 ALA A CA 1
ATOM 793 C C . ALA A 1 94 ? -25.290 -1.062 57.122 1.00 61.62 94 ALA A C 1
ATOM 795 O O . ALA A 1 94 ? -25.971 -0.807 58.114 1.00 61.62 94 ALA A O 1
ATOM 796 N N . ILE A 1 95 ? -23.950 -1.062 57.158 1.00 63.31 95 ILE A N 1
ATOM 797 C CA . ILE A 1 95 ? -23.137 -0.760 58.350 1.00 63.31 95 ILE A CA 1
ATOM 798 C C . ILE A 1 95 ? -22.916 0.763 58.518 1.00 63.31 95 ILE A C 1
ATOM 800 O O . ILE A 1 95 ? -22.465 1.202 59.572 1.00 63.31 95 ILE A O 1
ATOM 804 N N . GLY A 1 96 ? -23.345 1.589 57.553 1.00 56.78 96 GLY A N 1
ATOM 805 C CA . GLY A 1 96 ? -23.484 3.041 57.737 1.00 56.78 96 GLY A CA 1
ATOM 806 C C . GLY A 1 96 ? -22.214 3.871 57.527 1.00 56.78 96 GLY A C 1
ATOM 807 O O . GLY A 1 96 ? -22.121 4.966 58.075 1.00 56.78 96 GLY A O 1
ATOM 808 N N . ASP A 1 97 ? -21.242 3.382 56.753 1.00 61.03 97 ASP A N 1
ATOM 809 C CA . ASP A 1 97 ? -20.074 4.181 56.364 1.00 61.03 97 ASP A CA 1
ATOM 810 C C . ASP A 1 97 ? -20.412 5.045 55.128 1.00 61.03 97 ASP A C 1
ATOM 812 O O . ASP A 1 97 ? -20.653 4.534 54.029 1.00 61.03 97 ASP A O 1
ATOM 816 N N . ASP A 1 98 ? -20.465 6.370 55.301 1.00 60.25 98 ASP A N 1
ATOM 817 C CA . ASP A 1 98 ? -20.844 7.337 54.255 1.00 60.25 98 ASP A CA 1
ATOM 818 C C . ASP A 1 98 ? -19.953 7.245 53.002 1.00 60.25 98 ASP A C 1
ATOM 820 O O . ASP A 1 98 ? -20.397 7.548 51.888 1.00 60.25 98 ASP A O 1
ATOM 824 N N . SER A 1 99 ? -18.711 6.778 53.155 1.00 61.19 99 SER A N 1
ATOM 825 C CA . SER A 1 99 ? -17.765 6.584 52.051 1.00 61.19 99 SER A CA 1
ATOM 826 C C . SER A 1 99 ? -18.231 5.520 51.040 1.00 61.19 99 SER A C 1
ATOM 828 O O . SER A 1 99 ? -18.109 5.716 49.824 1.00 61.19 99 SER A O 1
ATOM 830 N N . ASP A 1 100 ? -18.885 4.453 51.501 1.00 60.72 100 ASP A N 1
ATOM 831 C CA . ASP A 1 100 ? -19.351 3.343 50.662 1.00 60.72 100 ASP A CA 1
ATOM 832 C C . ASP A 1 100 ? -20.626 3.686 49.868 1.00 60.72 100 ASP A C 1
ATOM 834 O O . ASP A 1 100 ? -20.834 3.191 48.752 1.00 60.72 100 ASP A O 1
ATOM 838 N N . SER A 1 101 ? -21.439 4.622 50.371 1.00 61.16 101 SER A N 1
ATOM 839 C CA . SER A 1 101 ? -22.644 5.118 49.685 1.00 61.16 101 SER A CA 1
ATOM 840 C C . SER A 1 101 ? -22.317 5.841 48.367 1.00 61.16 101 SER A C 1
ATOM 842 O O . SER A 1 101 ? -22.991 5.656 47.345 1.00 61.16 101 SER A O 1
ATOM 844 N N . THR A 1 102 ? -21.221 6.608 48.345 1.00 64.62 102 THR A N 1
ATOM 845 C CA . THR A 1 102 ? -20.745 7.311 47.144 1.00 64.62 102 THR A CA 1
ATOM 846 C C . THR A 1 102 ? -20.230 6.334 46.083 1.00 64.62 102 THR A C 1
ATOM 848 O O . THR A 1 102 ? -20.445 6.529 44.881 1.00 64.62 102 THR A O 1
ATOM 851 N N . THR A 1 103 ? -19.630 5.225 46.518 1.00 69.62 103 THR A N 1
ATOM 852 C CA . THR A 1 103 ? -19.130 4.148 45.655 1.00 69.62 103 THR A CA 1
ATOM 853 C C . THR A 1 103 ? -20.282 3.376 44.999 1.00 69.62 103 THR A C 1
ATOM 855 O O . THR A 1 103 ? -20.238 3.102 43.795 1.00 69.62 103 THR A O 1
ATOM 858 N N . LEU A 1 104 ? -21.367 3.117 45.740 1.00 70.69 104 LEU A N 1
ATOM 859 C CA . LEU A 1 104 ? -22.615 2.552 45.206 1.00 70.69 104 LEU A CA 1
ATOM 860 C C . LEU A 1 104 ? -23.287 3.467 44.181 1.00 70.69 104 LEU A C 1
ATOM 862 O O . LEU A 1 104 ? -23.688 3.008 43.109 1.00 70.69 104 LEU A O 1
ATOM 866 N N . MET A 1 105 ? -23.389 4.765 44.476 1.00 73.88 105 MET A N 1
ATOM 867 C CA . MET A 1 105 ? -23.977 5.732 43.545 1.00 73.88 105 MET A CA 1
ATOM 868 C C . MET A 1 105 ? -23.184 5.788 42.232 1.00 73.88 105 MET A C 1
ATOM 870 O O . MET A 1 105 ? -23.764 5.775 41.142 1.00 73.88 105 MET A O 1
ATOM 874 N N . ASN A 1 106 ? -21.851 5.748 42.318 1.00 78.94 106 ASN A N 1
ATOM 875 C CA . ASN A 1 106 ? -20.990 5.640 41.146 1.00 78.94 106 ASN A CA 1
ATOM 876 C C . ASN A 1 106 ? -21.275 4.363 40.343 1.00 78.94 106 ASN A C 1
ATOM 878 O O . ASN A 1 106 ? -21.363 4.439 39.118 1.00 78.94 106 ASN A O 1
ATOM 882 N N . LEU A 1 107 ? -21.503 3.217 40.993 1.00 80.56 107 LEU A N 1
ATOM 883 C CA . LEU A 1 107 ? -21.837 1.956 40.322 1.00 80.56 107 LEU A CA 1
ATOM 884 C C . LEU A 1 107 ? -23.186 2.011 39.588 1.00 80.56 107 LEU A C 1
ATOM 886 O O . LEU A 1 107 ? -23.271 1.609 38.427 1.00 80.56 107 LEU A O 1
ATOM 890 N N . VAL A 1 108 ? -24.231 2.552 40.222 1.00 85.50 108 VAL A N 1
ATOM 891 C CA . VAL A 1 108 ? -25.545 2.742 39.580 1.00 85.50 108 VAL A CA 1
ATOM 892 C C . VAL A 1 108 ? -25.408 3.640 38.353 1.00 85.50 108 VAL A C 1
ATOM 894 O O . VAL A 1 108 ? -25.953 3.340 37.288 1.00 85.50 108 VAL A O 1
ATOM 897 N N . MET A 1 109 ? -24.619 4.709 38.465 1.00 88.44 109 MET A N 1
ATOM 898 C CA . MET A 1 109 ? -24.321 5.580 37.333 1.00 88.44 109 MET A CA 1
ATOM 899 C C . MET A 1 109 ? -23.566 4.848 36.218 1.00 88.44 109 MET A C 1
ATOM 901 O O . MET A 1 109 ? -23.863 5.082 35.046 1.00 88.44 109 MET A O 1
ATOM 905 N N . GLN A 1 110 ? -22.651 3.928 36.541 1.00 87.19 110 GLN A N 1
ATOM 906 C CA . GLN A 1 110 ? -22.000 3.078 35.539 1.00 87.19 110 GLN A CA 1
ATOM 907 C C . GLN A 1 110 ? -23.006 2.145 34.844 1.00 87.19 110 GLN A C 1
ATOM 909 O O . GLN A 1 110 ? -23.033 2.097 33.614 1.00 87.19 110 GLN A O 1
ATOM 914 N N . PHE A 1 111 ? -23.907 1.481 35.573 1.00 88.81 111 PHE A N 1
ATOM 915 C CA . PHE A 1 111 ? -24.953 0.665 34.944 1.00 88.81 111 PHE A CA 1
ATOM 916 C C . PHE A 1 111 ? -25.838 1.485 33.994 1.00 88.81 111 PHE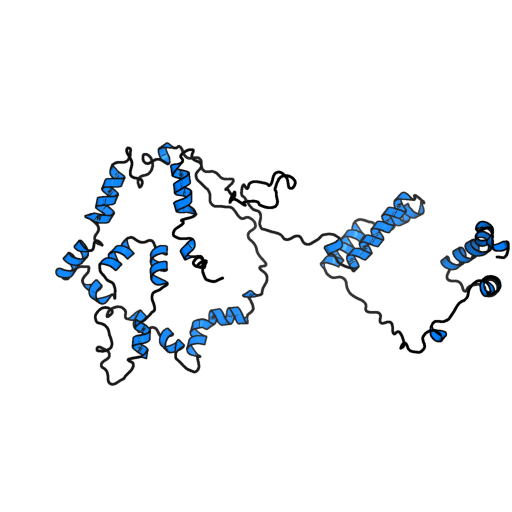 A C 1
ATOM 918 O O . PHE A 1 111 ? -26.101 1.046 32.874 1.00 88.81 111 PHE A O 1
ATOM 925 N N . ARG A 1 112 ? -26.217 2.713 34.380 1.00 91.12 112 ARG A N 1
ATOM 926 C CA . ARG A 1 112 ? -26.963 3.632 33.499 1.00 91.12 112 ARG A CA 1
ATOM 927 C C . ARG A 1 112 ? -26.164 4.016 32.248 1.00 91.12 112 ARG A C 1
ATOM 929 O O . ARG A 1 112 ? -26.737 4.077 31.165 1.00 91.12 112 ARG A O 1
ATOM 936 N N . LYS A 1 113 ? -24.846 4.230 32.362 1.00 91.25 113 LYS A N 1
ATOM 937 C CA . LYS A 1 113 ? -23.974 4.524 31.209 1.00 91.25 113 LYS A CA 1
ATOM 938 C C . LYS A 1 113 ? -23.917 3.364 30.210 1.00 91.25 113 LYS A C 1
ATOM 940 O O . LYS A 1 113 ? -23.976 3.629 29.013 1.00 91.25 113 LYS A O 1
ATOM 945 N N . VAL A 1 114 ? -23.858 2.106 30.672 1.00 90.81 114 VAL A N 1
ATOM 946 C CA . VAL A 1 114 ? -23.800 0.928 29.776 1.00 90.81 114 VAL A CA 1
ATOM 947 C C . VAL A 1 114 ? -25.083 0.816 28.956 1.00 90.81 114 VAL A C 1
ATOM 949 O O . VAL A 1 114 ? -25.019 0.559 27.752 1.00 90.81 114 VAL A O 1
ATOM 952 N N . CYS A 1 115 ? -26.234 1.050 29.596 1.00 90.56 115 CYS A N 1
ATOM 953 C CA . CYS A 1 115 ? -27.534 1.048 28.927 1.00 90.56 115 CYS A CA 1
ATOM 954 C C . CYS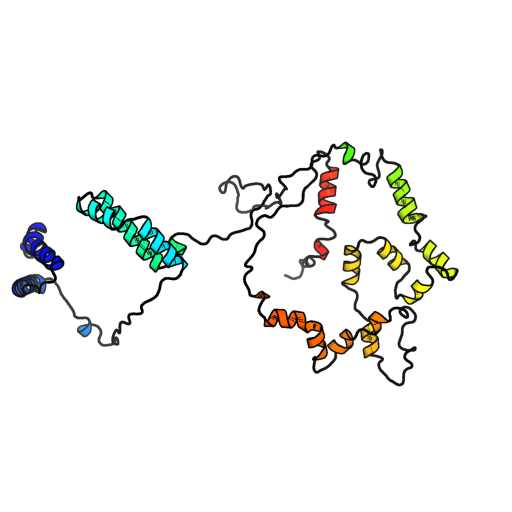 A 1 115 ? -27.659 2.170 27.886 1.00 90.56 115 CYS A C 1
ATOM 956 O O . CYS A 1 115 ? -28.293 1.960 26.859 1.00 90.56 115 CYS A O 1
ATOM 958 N N . ASN A 1 116 ? -27.034 3.330 28.123 1.00 91.94 116 ASN A N 1
ATOM 959 C CA . ASN A 1 116 ? -27.051 4.447 27.177 1.00 91.94 116 ASN A CA 1
ATOM 960 C C . ASN A 1 116 ? -26.138 4.191 25.964 1.00 91.94 116 ASN A C 1
ATOM 962 O O . ASN A 1 116 ? -26.626 4.132 24.840 1.00 91.94 116 ASN A O 1
ATOM 966 N N . HIS A 1 117 ? -24.819 4.058 26.166 1.00 91.00 117 HIS A N 1
ATOM 967 C CA . HIS A 1 117 ? -23.866 3.817 25.074 1.00 91.00 117 HIS A CA 1
ATOM 968 C C . HIS A 1 117 ? -22.528 3.245 25.589 1.00 91.00 117 HIS A C 1
ATOM 970 O O . HIS A 1 117 ? -21.938 3.831 26.502 1.00 91.00 117 HIS A O 1
ATOM 976 N N . PRO A 1 118 ? -21.991 2.152 25.006 1.00 89.81 118 PRO A N 1
ATOM 977 C CA . PRO A 1 118 ? -20.761 1.516 25.493 1.00 89.81 118 PRO A CA 1
ATOM 978 C C . PRO A 1 118 ? -19.515 2.410 25.377 1.00 89.81 118 PRO A C 1
ATOM 980 O O . PRO A 1 118 ? -18.642 2.342 26.238 1.00 89.81 118 PRO A O 1
ATOM 983 N N . ASP A 1 119 ? -19.450 3.305 24.387 1.00 89.19 119 ASP A N 1
ATOM 984 C CA . ASP A 1 119 ? -18.276 4.179 24.193 1.00 89.19 119 ASP A CA 1
ATOM 985 C C . ASP A 1 119 ? -18.135 5.290 25.253 1.00 89.19 119 ASP A C 1
ATOM 987 O O . ASP A 1 119 ? -17.147 6.022 25.259 1.00 89.19 119 ASP A O 1
ATOM 991 N N . LEU A 1 120 ? -19.102 5.421 26.174 1.00 87.44 120 LEU A N 1
ATOM 992 C CA . LEU A 1 120 ? -18.947 6.258 27.372 1.00 87.44 120 LEU A CA 1
ATOM 993 C C . LEU A 1 120 ? -17.980 5.646 28.397 1.00 87.44 120 LEU A C 1
ATOM 995 O O . LEU A 1 120 ? -17.505 6.367 29.273 1.00 87.44 120 LEU A O 1
ATOM 999 N N . PHE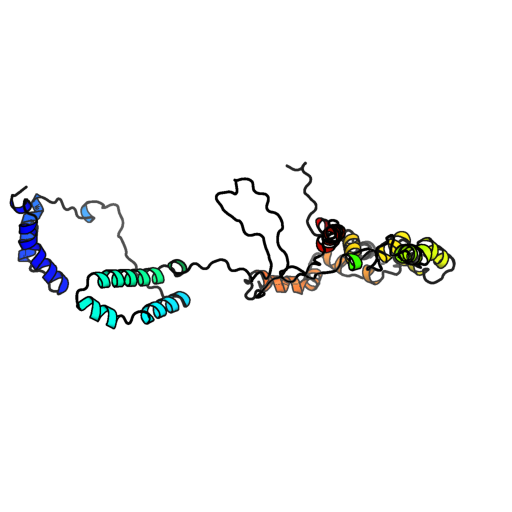 A 1 121 ? -17.716 4.339 28.312 1.00 81.88 121 PHE A N 1
ATOM 1000 C CA . PHE A 1 121 ? -16.704 3.664 29.128 1.00 81.88 121 PHE A CA 1
ATOM 1001 C C . PHE A 1 121 ? -15.346 3.704 28.458 1.00 81.88 121 PHE A C 1
ATOM 1003 O O . PHE A 1 121 ? -14.370 4.161 29.041 1.00 81.88 121 PHE A O 1
ATOM 1010 N N . GLU A 1 122 ? -15.307 3.200 27.234 1.00 79.62 122 GLU A N 1
ATOM 1011 C CA . GLU A 1 122 ? -14.086 3.014 26.478 1.00 79.62 122 GLU A CA 1
ATOM 1012 C C . GLU A 1 122 ? -14.409 3.324 25.026 1.00 79.62 122 GLU A C 1
ATOM 1014 O O . GLU A 1 122 ? -15.141 2.584 24.355 1.00 79.62 122 GLU A O 1
ATOM 1019 N N . ARG A 1 123 ? -13.908 4.470 24.564 1.00 82.25 123 ARG A N 1
ATOM 1020 C CA . ARG A 1 123 ? -14.057 4.869 23.170 1.00 82.25 123 ARG A CA 1
ATOM 1021 C C . ARG A 1 123 ? -13.309 3.869 22.302 1.00 82.25 123 ARG A C 1
ATOM 1023 O O . ARG A 1 123 ? -12.182 3.498 22.612 1.00 82.25 123 ARG A O 1
ATOM 1030 N N . ALA A 1 124 ? -13.935 3.455 21.206 1.00 78.81 124 ALA A N 1
ATOM 1031 C CA . ALA A 1 124 ? -13.236 2.725 20.164 1.00 78.81 124 ALA A CA 1
ATOM 1032 C C . ALA A 1 124 ? -12.248 3.683 19.481 1.00 78.81 124 ALA A C 1
ATOM 1034 O O . ALA A 1 124 ? -12.623 4.449 18.593 1.00 78.81 124 ALA A O 1
ATOM 1035 N N . GLU A 1 125 ? -11.002 3.698 19.947 1.00 84.31 125 GLU A N 1
ATOM 1036 C CA . GLU A 1 125 ? -9.947 4.480 19.312 1.00 84.31 125 GLU A CA 1
ATOM 1037 C C . GLU A 1 125 ? -9.591 3.895 17.944 1.00 84.31 125 GLU A C 1
ATOM 1039 O O . GLU A 1 125 ? -9.696 2.691 17.689 1.00 84.31 125 GLU A O 1
ATOM 1044 N N . THR A 1 126 ? -9.173 4.767 17.030 1.00 88.69 126 THR A N 1
ATOM 1045 C CA . THR A 1 126 ? -8.723 4.352 15.705 1.00 88.69 126 THR A CA 1
ATOM 1046 C C . THR A 1 126 ? -7.424 3.567 15.830 1.00 88.69 126 THR A C 1
ATOM 1048 O O . THR A 1 126 ? -6.380 4.133 16.143 1.00 88.69 126 THR A O 1
ATOM 1051 N N . ALA A 1 127 ? -7.484 2.266 15.554 1.00 88.50 127 ALA A N 1
ATOM 1052 C CA . ALA A 1 127 ? -6.318 1.396 15.605 1.00 88.50 127 ALA A CA 1
ATOM 1053 C C . ALA A 1 127 ? -5.573 1.356 14.261 1.00 88.50 127 ALA A C 1
ATOM 1055 O O . ALA A 1 127 ? -6.160 1.082 13.203 1.00 88.50 127 ALA A O 1
ATOM 1056 N N . SER A 1 128 ? -4.259 1.558 14.323 1.00 92.06 128 SER A N 1
ATOM 1057 C CA . SER A 1 128 ? -3.312 1.306 13.237 1.00 92.06 128 SER A CA 1
ATOM 1058 C C . SER A 1 128 ? -2.485 0.040 13.519 1.00 92.06 128 SER A C 1
ATOM 1060 O O . SER A 1 128 ? -2.362 -0.378 14.672 1.00 92.06 128 SER A O 1
ATOM 1062 N N . PRO A 1 129 ? -1.926 -0.609 12.480 1.00 94.56 129 PRO A N 1
ATOM 1063 C CA . PRO A 1 129 ? -0.907 -1.641 12.657 1.00 94.56 129 PRO A CA 1
ATOM 1064 C C . PRO A 1 129 ? 0.293 -1.136 13.464 1.00 94.56 129 PRO A C 1
ATOM 1066 O O . PRO A 1 129 ? 0.633 0.046 13.400 1.00 94.56 129 PRO A O 1
ATOM 1069 N N . PHE A 1 130 ? 0.985 -2.043 14.155 1.00 94.94 130 PHE A N 1
ATOM 1070 C CA . PHE A 1 130 ? 2.213 -1.697 14.866 1.00 94.94 130 PHE A CA 1
ATOM 1071 C C . PHE A 1 130 ? 3.297 -1.228 13.881 1.00 94.94 130 PHE A C 1
ATOM 1073 O O . PHE A 1 130 ? 3.643 -1.945 12.942 1.00 94.94 130 PHE A O 1
ATOM 1080 N N . ALA A 1 131 ? 3.846 -0.032 14.090 1.00 95.25 131 ALA A N 1
ATOM 1081 C CA . ALA A 1 131 ? 4.937 0.495 13.278 1.00 95.25 131 ALA A CA 1
ATOM 1082 C C . ALA A 1 131 ? 6.290 0.094 13.886 1.00 95.25 131 ALA A C 1
ATOM 1084 O O . ALA A 1 131 ? 6.739 0.674 14.871 1.00 95.25 131 ALA A O 1
ATOM 1085 N N . ALA A 1 132 ? 6.963 -0.883 13.278 1.00 95.31 132 ALA A N 1
ATOM 1086 C CA . ALA A 1 132 ? 8.320 -1.293 13.629 1.00 95.31 132 ALA A CA 1
ATOM 1087 C C . ALA A 1 132 ? 9.346 -0.350 12.974 1.00 95.31 132 ALA A C 1
ATOM 1089 O O . ALA A 1 132 ? 10.094 -0.732 12.072 1.00 95.31 132 ALA A O 1
ATOM 1090 N N . ALA A 1 133 ? 9.327 0.916 13.388 1.00 95.94 133 ALA A N 1
ATOM 1091 C CA . ALA A 1 133 ? 10.144 1.980 12.823 1.00 95.94 133 ALA A CA 1
ATOM 1092 C C . ALA A 1 133 ? 10.570 2.976 13.902 1.00 95.94 133 ALA A C 1
ATOM 1094 O O . ALA A 1 133 ? 9.850 3.206 14.869 1.00 95.94 133 ALA A O 1
ATOM 1095 N N . TYR A 1 134 ? 11.714 3.614 13.686 1.00 95.25 134 TYR A N 1
ATOM 1096 C CA . TYR A 1 134 ? 12.076 4.838 14.381 1.00 95.25 134 TYR A CA 1
ATOM 1097 C C . TYR A 1 134 ? 11.463 6.034 13.648 1.00 95.25 134 TYR A C 1
ATOM 1099 O O . TYR A 1 134 ? 11.594 6.153 12.429 1.00 95.25 134 TYR A O 1
ATOM 1107 N N . PHE A 1 135 ? 10.834 6.943 14.381 1.00 95.62 135 PHE A N 1
ATOM 1108 C CA . PHE A 1 135 ? 10.372 8.235 13.883 1.00 95.62 135 PHE A CA 1
ATOM 1109 C C . PHE A 1 135 ? 10.680 9.306 14.932 1.00 95.62 135 PHE A C 1
ATOM 1111 O O . PHE A 1 135 ? 10.806 9.000 16.116 1.00 95.62 135 PHE A O 1
ATOM 1118 N N . ALA A 1 136 ? 10.845 10.558 14.507 1.00 94.94 136 ALA A N 1
ATOM 1119 C CA . ALA A 1 136 ? 11.032 11.661 15.442 1.00 94.94 136 ALA A CA 1
ATOM 1120 C C . ALA A 1 136 ? 9.718 11.976 16.168 1.00 94.94 136 ALA A C 1
ATOM 1122 O O . ALA A 1 136 ? 8.716 12.307 15.535 1.00 94.94 136 ALA A O 1
ATOM 1123 N N . GLU A 1 137 ? 9.737 11.881 17.494 1.00 93.94 137 GLU A N 1
ATOM 1124 C CA . GLU A 1 137 ? 8.624 12.298 18.342 1.00 93.94 137 GLU A CA 1
ATOM 1125 C C . GLU A 1 137 ? 8.597 13.825 18.490 1.00 93.94 137 GLU A C 1
ATOM 1127 O O . GLU A 1 137 ? 9.637 14.475 18.647 1.00 93.94 137 GLU A O 1
ATOM 1132 N N . THR A 1 138 ? 7.396 14.404 18.468 1.00 92.19 138 THR A N 1
ATOM 1133 C CA . THR A 1 138 ? 7.190 15.826 18.761 1.00 92.19 138 THR A CA 1
ATOM 1134 C C . THR A 1 138 ? 7.553 16.106 20.214 1.00 92.19 138 THR A C 1
ATOM 1136 O O . THR A 1 138 ? 6.925 15.594 21.138 1.00 92.19 138 THR A O 1
ATOM 1139 N N . ALA A 1 139 ? 8.555 16.960 20.426 1.00 90.56 139 ALA A N 1
ATOM 1140 C CA . ALA A 1 139 ? 9.073 17.230 21.764 1.00 90.56 139 ALA A CA 1
ATOM 1141 C C . ALA A 1 139 ? 8.072 17.977 22.666 1.00 90.56 139 ALA A C 1
ATOM 1143 O O . ALA A 1 139 ? 7.997 17.709 23.863 1.00 90.56 139 ALA A O 1
ATOM 1144 N N . SER A 1 140 ? 7.337 18.962 22.133 1.00 92.56 140 SER A N 1
ATOM 1145 C CA . SER A 1 140 ? 6.351 19.724 22.909 1.00 92.56 140 SER A CA 1
ATOM 1146 C C . SER A 1 140 ? 5.385 20.504 22.025 1.00 92.56 140 SER A C 1
ATOM 1148 O O . SER A 1 140 ? 5.807 21.308 21.196 1.00 92.56 140 SER A O 1
ATOM 1150 N N . PHE A 1 141 ? 4.091 20.378 22.319 1.00 92.44 141 PHE A N 1
ATOM 1151 C CA . PHE A 1 141 ? 3.022 21.124 21.648 1.00 92.44 141 PHE A CA 1
ATOM 1152 C C . PHE A 1 141 ? 3.060 22.639 21.899 1.00 92.44 141 PHE A C 1
ATOM 1154 O O . PHE A 1 141 ? 2.464 23.395 21.146 1.00 92.44 141 PHE A O 1
ATOM 1161 N N . LEU A 1 142 ? 3.743 23.103 22.954 1.00 93.94 142 LEU A N 1
ATOM 1162 C CA . LEU A 1 142 ? 3.829 24.535 23.278 1.00 93.94 142 LEU A CA 1
ATOM 1163 C C . LEU A 1 142 ? 4.907 25.270 22.470 1.00 93.94 142 LEU A C 1
ATOM 1165 O O . LEU A 1 142 ? 4.937 26.498 22.470 1.00 93.94 142 LEU A O 1
ATOM 1169 N N . ARG A 1 143 ? 5.835 24.530 21.849 1.00 91.88 143 ARG A N 1
ATOM 1170 C CA . ARG A 1 143 ? 6.953 25.104 21.085 1.00 91.88 143 ARG A CA 1
ATOM 1171 C C . ARG A 1 143 ? 6.660 25.197 19.597 1.00 91.88 143 ARG A C 1
ATOM 1173 O O . ARG A 1 143 ? 7.175 26.097 18.941 1.00 91.88 143 ARG A O 1
ATOM 1180 N N . GLU A 1 144 ? 5.891 24.253 19.071 1.00 90.25 144 GLU A N 1
ATOM 1181 C CA . GLU A 1 144 ? 5.526 24.230 17.663 1.00 90.25 144 GLU A CA 1
ATOM 1182 C C . GLU A 1 144 ? 4.468 25.308 17.391 1.00 90.25 144 GLU A C 1
ATOM 1184 O O . GLU A 1 144 ? 3.423 25.363 18.037 1.00 90.25 144 GLU A O 1
ATOM 1189 N N . GLY A 1 145 ? 4.790 26.230 16.481 1.00 88.75 145 GLY A N 1
ATOM 1190 C CA . GLY A 1 145 ? 3.901 27.320 16.089 1.00 88.75 145 GLY A CA 1
ATOM 1191 C C . GLY A 1 145 ? 2.797 26.867 15.124 1.00 88.75 145 GLY A C 1
ATOM 1192 O O . GLY A 1 145 ? 2.643 25.682 14.855 1.00 88.75 145 GLY A O 1
ATOM 1193 N N . PRO A 1 146 ? 2.031 27.807 14.546 1.00 90.06 146 PRO A N 1
ATOM 1194 C CA . PRO A 1 146 ? 0.971 27.474 13.593 1.00 90.06 146 PRO A CA 1
ATOM 1195 C C . PRO A 1 146 ? 1.491 27.010 12.221 1.00 90.06 146 PRO A C 1
ATOM 1197 O O . PRO A 1 146 ? 0.754 26.354 11.490 1.00 90.06 146 PRO A O 1
ATOM 1200 N N . LEU A 1 147 ? 2.731 27.355 11.853 1.00 92.19 147 LEU A N 1
ATOM 1201 C CA . LEU A 1 147 ? 3.377 26.916 10.615 1.00 92.19 147 LEU A CA 1
ATOM 1202 C C . LEU A 1 147 ? 4.478 25.911 10.961 1.00 92.19 147 LEU A C 1
ATOM 1204 O O . LEU A 1 147 ? 5.475 26.281 11.583 1.00 92.19 147 LEU A O 1
ATOM 1208 N N . ILE A 1 148 ? 4.274 24.653 10.578 1.00 91.25 148 ILE A N 1
ATOM 1209 C CA . ILE A 1 148 ? 5.181 23.542 10.872 1.00 91.25 148 ILE A CA 1
ATOM 1210 C C . ILE A 1 148 ? 5.458 22.799 9.570 1.00 91.25 148 ILE A C 1
ATOM 1212 O O . ILE A 1 148 ? 4.526 22.359 8.895 1.00 91.25 148 ILE A O 1
ATOM 1216 N N . ASP A 1 149 ? 6.737 22.611 9.258 1.00 91.00 149 ASP A N 1
ATOM 1217 C CA . ASP A 1 149 ? 7.165 21.758 8.155 1.00 91.00 149 ASP A CA 1
ATOM 1218 C C . ASP A 1 149 ? 7.302 20.315 8.647 1.00 91.00 149 ASP A C 1
ATOM 1220 O O . ASP A 1 149 ? 8.189 19.979 9.436 1.00 91.00 149 ASP A O 1
ATOM 1224 N N . VAL A 1 150 ? 6.417 19.439 8.172 1.00 92.75 150 VAL A N 1
ATOM 1225 C CA . VAL A 1 150 ? 6.442 18.014 8.518 1.00 92.75 150 VAL A CA 1
ATOM 1226 C C . VAL A 1 150 ? 7.418 17.285 7.596 1.00 92.75 150 VAL A C 1
ATOM 1228 O O . VAL A 1 150 ? 7.126 17.029 6.427 1.00 92.75 150 VAL A O 1
ATOM 1231 N N . ALA A 1 151 ? 8.591 16.937 8.125 1.00 93.00 151 ALA A N 1
ATOM 1232 C CA . ALA A 1 151 ? 9.612 16.190 7.396 1.00 93.00 151 ALA A CA 1
ATOM 1233 C C . ALA A 1 151 ? 9.439 14.665 7.532 1.00 93.00 151 ALA A C 1
ATOM 1235 O O . ALA A 1 151 ? 9.049 14.145 8.579 1.00 93.00 151 ALA A O 1
ATOM 1236 N N . TYR A 1 152 ? 9.804 13.923 6.482 1.00 93.75 152 TYR A N 1
ATOM 1237 C CA . TYR A 1 152 ? 9.844 12.458 6.506 1.00 93.75 152 TYR A CA 1
ATOM 1238 C C . TYR A 1 152 ? 10.982 11.960 7.416 1.00 93.75 152 TYR A C 1
ATOM 1240 O O . TYR A 1 152 ? 12.159 12.100 7.083 1.00 93.75 152 TYR A O 1
ATOM 1248 N N . SER A 1 153 ? 10.626 11.383 8.568 1.00 95.19 153 SER A N 1
ATOM 1249 C CA . SER A 1 153 ? 11.573 10.951 9.615 1.00 95.19 153 SER A CA 1
ATOM 1250 C C . SER A 1 153 ? 11.640 9.428 9.816 1.00 95.19 153 SER A C 1
ATOM 1252 O O . SER A 1 153 ? 12.452 8.931 10.597 1.00 95.19 153 SER A O 1
ATOM 1254 N N . THR A 1 154 ? 10.799 8.658 9.124 1.00 94.75 154 THR A N 1
ATOM 1255 C CA . THR A 1 154 ? 10.681 7.213 9.357 1.00 94.75 154 THR A CA 1
ATOM 1256 C C . THR A 1 154 ? 11.924 6.458 8.887 1.00 94.75 154 THR A C 1
ATOM 1258 O O . THR A 1 154 ? 12.267 6.483 7.701 1.00 94.75 154 THR A O 1
ATOM 1261 N N . ARG A 1 155 ? 12.565 5.742 9.812 1.00 93.25 155 ARG A N 1
ATOM 1262 C CA . ARG A 1 155 ? 13.734 4.880 9.593 1.00 93.25 155 ARG A CA 1
ATOM 1263 C C . ARG A 1 155 ? 13.477 3.485 10.146 1.00 93.25 155 ARG A C 1
ATOM 1265 O O . ARG A 1 155 ? 12.697 3.316 11.081 1.00 93.25 155 ARG A O 1
ATOM 1272 N N . ASN A 1 156 ? 14.116 2.473 9.569 1.00 95.25 156 ASN A N 1
ATOM 1273 C CA . ASN A 1 156 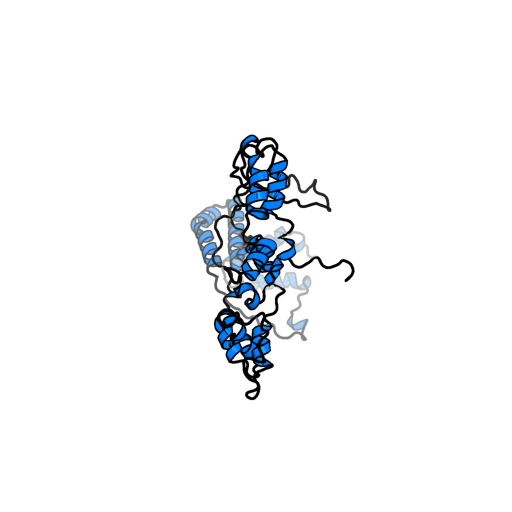? 14.072 1.134 10.149 1.00 95.25 156 ASN A CA 1
ATOM 1274 C C . ASN A 1 156 ? 14.945 1.103 11.413 1.00 95.25 156 ASN A C 1
ATOM 1276 O O . ASN A 1 156 ? 15.985 1.750 11.455 1.00 95.25 156 ASN A O 1
ATOM 1280 N N . ILE A 1 157 ? 14.512 0.366 12.434 1.00 93.56 157 ILE A N 1
ATOM 1281 C CA . ILE A 1 157 ? 15.304 0.112 13.648 1.00 93.56 157 ILE A CA 1
ATOM 1282 C C . ILE A 1 157 ? 16.491 -0.808 13.322 1.00 93.56 157 ILE A C 1
ATOM 1284 O O . ILE A 1 157 ? 17.547 -0.723 13.940 1.00 93.56 157 ILE A O 1
ATOM 1288 N N . ILE A 1 158 ? 16.312 -1.694 12.341 1.00 93.94 158 ILE A N 1
ATOM 1289 C CA . ILE A 1 158 ? 17.368 -2.548 11.814 1.00 93.94 158 ILE A CA 1
ATOM 1290 C C . ILE A 1 158 ? 18.185 -1.712 10.830 1.00 93.94 158 ILE A C 1
ATOM 1292 O O . ILE A 1 158 ? 17.768 -1.482 9.693 1.00 93.94 158 ILE A O 1
ATOM 1296 N N . GLU A 1 159 ? 19.351 -1.267 11.283 1.00 89.25 159 GLU A N 1
ATOM 1297 C CA . GLU A 1 159 ? 20.347 -0.593 10.457 1.00 89.25 159 GLU A CA 1
ATOM 1298 C C . GLU A 1 159 ? 21.416 -1.602 10.013 1.00 89.25 159 GLU A C 1
ATOM 1300 O O . GLU A 1 159 ? 21.833 -2.475 10.777 1.00 89.25 159 GLU A O 1
ATOM 1305 N N . TYR A 1 160 ? 21.841 -1.508 8.749 1.00 94.31 160 TYR A N 1
ATOM 1306 C CA . TYR A 1 160 ? 22.942 -2.316 8.227 1.00 94.31 160 TYR A CA 1
ATOM 1307 C C . TYR A 1 160 ? 24.184 -1.444 8.060 1.00 94.31 160 TYR A C 1
ATOM 1309 O O . TYR A 1 160 ? 24.309 -0.703 7.080 1.00 94.31 160 TYR A O 1
ATOM 1317 N N . ASP A 1 161 ? 25.082 -1.516 9.040 1.00 93.69 161 ASP A N 1
ATOM 1318 C CA . ASP A 1 161 ? 26.314 -0.733 9.057 1.00 93.69 161 ASP A CA 1
ATOM 1319 C C . ASP A 1 161 ? 27.326 -1.282 8.050 1.00 93.69 161 ASP A C 1
ATOM 1321 O O . ASP A 1 161 ? 27.823 -2.406 8.178 1.00 93.69 161 ASP A O 1
ATOM 1325 N N . LEU A 1 162 ? 27.672 -0.464 7.055 1.00 93.31 162 LEU A N 1
ATOM 1326 C CA . LEU A 1 162 ? 28.698 -0.798 6.073 1.00 93.31 162 LEU A CA 1
ATOM 1327 C C . LEU A 1 162 ? 29.885 0.172 6.130 1.00 93.31 162 LEU A C 1
ATOM 1329 O O . LEU A 1 162 ? 29.704 1.397 6.105 1.00 93.31 162 LEU A O 1
ATOM 1333 N N . PRO A 1 163 ? 31.130 -0.347 6.107 1.00 93.19 163 PRO A N 1
ATOM 1334 C CA . PRO A 1 163 ? 32.316 0.482 5.984 1.00 93.19 163 PRO A CA 1
ATOM 1335 C C . PRO A 1 163 ? 32.275 1.358 4.733 1.00 93.19 163 PRO A C 1
ATOM 1337 O O . PRO A 1 163 ? 31.933 0.911 3.635 1.00 93.19 163 PRO A O 1
ATOM 1340 N N . ARG A 1 164 ? 32.754 2.597 4.875 1.00 91.06 164 ARG A N 1
ATOM 1341 C CA . ARG A 1 164 ? 32.824 3.570 3.776 1.00 91.06 164 ARG A CA 1
ATOM 1342 C C . ARG A 1 164 ? 33.557 3.039 2.546 1.00 91.06 164 ARG A C 1
ATOM 1344 O O . ARG A 1 164 ? 33.189 3.407 1.436 1.00 91.06 164 ARG A O 1
ATOM 1351 N N . LEU A 1 165 ? 34.571 2.191 2.725 1.00 90.44 165 LEU A N 1
ATOM 1352 C CA . LEU A 1 165 ? 35.324 1.621 1.609 1.00 90.44 165 LEU A CA 1
ATOM 1353 C C . LEU A 1 165 ? 34.439 0.741 0.716 1.00 90.44 165 LEU A C 1
ATOM 1355 O O . LEU A 1 165 ? 34.498 0.883 -0.504 1.00 90.44 165 LEU A O 1
ATOM 1359 N N . ILE A 1 166 ? 33.577 -0.088 1.317 1.00 91.25 166 ILE A N 1
ATOM 1360 C CA . ILE A 1 166 ? 32.669 -0.988 0.593 1.00 91.25 166 ILE A CA 1
ATOM 1361 C C . ILE A 1 166 ? 31.603 -0.181 -0.146 1.00 91.25 166 ILE A C 1
ATOM 1363 O O . ILE A 1 166 ? 31.331 -0.446 -1.310 1.00 91.25 166 ILE A O 1
ATOM 1367 N N . CYS A 1 167 ? 31.060 0.853 0.499 1.00 88.88 167 CYS A N 1
ATOM 1368 C CA . CYS A 1 167 ? 30.087 1.755 -0.117 1.00 88.88 167 CYS A CA 1
ATOM 1369 C C . CYS A 1 167 ? 30.703 2.722 -1.143 1.00 88.88 167 CYS A C 1
ATOM 1371 O O . CYS A 1 167 ? 29.975 3.404 -1.860 1.00 88.88 167 CYS A O 1
ATOM 1373 N N . SER A 1 168 ? 32.033 2.832 -1.193 1.00 87.81 168 SER A N 1
ATOM 1374 C CA . SER A 1 168 ? 32.735 3.656 -2.178 1.00 87.81 168 SER A CA 1
ATOM 1375 C C . SER A 1 168 ? 32.950 2.903 -3.493 1.00 87.81 168 SER A C 1
ATOM 1377 O O . SER A 1 168 ? 32.772 1.688 -3.575 1.00 87.81 168 SER A O 1
ATOM 1379 N N . SER A 1 169 ? 33.422 3.620 -4.514 1.00 88.31 169 SER A N 1
ATOM 1380 C CA . SER A 1 169 ? 33.805 3.040 -5.807 1.00 88.31 169 SER A CA 1
ATOM 1381 C C . SER A 1 169 ? 34.819 1.896 -5.705 1.00 88.31 169 SER A C 1
ATOM 1383 O O . SER A 1 169 ? 34.864 1.063 -6.597 1.00 88.31 169 SER A O 1
ATOM 1385 N N . HIS A 1 170 ? 35.602 1.812 -4.625 1.00 88.31 170 HIS A N 1
ATOM 1386 C CA . HIS A 1 170 ? 36.565 0.726 -4.412 1.00 88.31 170 HIS A CA 1
ATOM 1387 C C . HIS A 1 170 ? 35.896 -0.623 -4.118 1.00 88.31 170 HIS A C 1
ATOM 1389 O O . HIS A 1 170 ? 36.437 -1.662 -4.483 1.00 88.31 170 HIS A O 1
ATOM 1395 N N . GLY A 1 171 ? 34.756 -0.624 -3.422 1.00 88.50 171 GLY A N 1
ATOM 1396 C CA . GLY A 1 171 ? 34.054 -1.853 -3.048 1.00 88.50 171 GLY A CA 1
ATOM 1397 C C . GLY A 1 171 ? 32.973 -2.267 -4.037 1.00 88.50 171 GLY A C 1
ATOM 1398 O O . GLY A 1 171 ? 32.649 -3.448 -4.144 1.00 88.50 171 GLY A O 1
ATOM 1399 N N . ARG A 1 172 ? 32.414 -1.305 -4.774 1.00 90.75 172 ARG A N 1
ATOM 1400 C CA . ARG A 1 172 ? 31.323 -1.550 -5.718 1.00 90.75 172 ARG A CA 1
ATOM 1401 C C . ARG A 1 172 ? 31.838 -1.719 -7.129 1.00 90.75 172 ARG A C 1
ATOM 1403 O O . ARG A 1 172 ? 32.554 -0.866 -7.640 1.00 90.75 172 ARG A O 1
ATOM 1410 N N . LEU A 1 173 ? 31.391 -2.790 -7.777 1.00 91.88 173 LEU A N 1
ATOM 1411 C CA . LEU A 1 173 ? 31.815 -3.144 -9.130 1.00 91.88 173 LEU A CA 1
ATOM 1412 C C . LEU A 1 173 ? 31.227 -2.223 -10.203 1.00 91.88 173 LEU A C 1
ATOM 1414 O O . LEU A 1 173 ? 31.873 -2.023 -11.228 1.00 91.88 173 LEU A O 1
ATOM 1418 N N . ASP A 1 174 ? 30.057 -1.638 -9.946 1.00 90.75 174 ASP A N 1
ATOM 1419 C CA . ASP A 1 174 ? 29.305 -0.874 -10.948 1.00 90.75 174 ASP A CA 1
ATOM 1420 C C . ASP A 1 174 ? 29.644 0.623 -10.956 1.00 90.75 174 ASP A C 1
ATOM 1422 O O . ASP A 1 174 ? 29.390 1.312 -11.942 1.00 90.75 174 ASP A O 1
ATOM 1426 N N . VAL A 1 175 ? 30.212 1.147 -9.865 1.00 91.31 175 VAL A N 1
ATOM 1427 C CA . VAL A 1 175 ? 30.460 2.585 -9.707 1.00 91.31 175 VAL A CA 1
ATOM 1428 C C . VAL A 1 175 ? 31.860 2.928 -10.226 1.00 91.31 175 VAL A C 1
ATOM 1430 O O . VAL A 1 175 ? 32.849 2.524 -9.605 1.00 91.31 175 VAL A O 1
ATOM 1433 N N . PRO A 1 176 ? 31.989 3.700 -11.321 1.00 92.25 176 PRO A N 1
ATOM 1434 C CA . PRO A 1 176 ? 33.291 4.129 -11.810 1.00 92.25 176 PRO A CA 1
ATOM 1435 C C . PRO A 1 176 ? 33.905 5.154 -10.855 1.00 92.25 176 PRO A C 1
ATOM 1437 O O . PRO A 1 176 ? 33.278 6.140 -10.473 1.00 92.25 176 PRO A O 1
ATOM 1440 N N . GLY A 1 177 ? 35.159 4.936 -10.474 1.00 90.00 177 GLY A N 1
ATOM 1441 C CA . GLY A 1 177 ? 35.905 5.862 -9.632 1.00 90.00 177 GLY A CA 1
ATOM 1442 C C . GLY A 1 177 ? 37.396 5.538 -9.617 1.00 90.00 177 GLY A C 1
ATOM 1443 O O . GLY A 1 177 ? 37.810 4.561 -10.237 1.00 90.00 177 GLY A O 1
ATOM 1444 N N . PRO A 1 178 ? 38.213 6.322 -8.894 1.00 87.50 178 PRO A N 1
ATOM 1445 C CA . PRO A 1 178 ? 39.674 6.207 -8.942 1.00 87.50 178 PRO A CA 1
ATOM 1446 C C . PRO A 1 178 ? 40.208 4.850 -8.454 1.00 87.50 178 PRO A C 1
ATOM 1448 O O . PRO A 1 178 ? 41.320 4.480 -8.796 1.00 87.50 178 PRO A O 1
ATOM 1451 N N . GLY A 1 179 ? 39.417 4.099 -7.682 1.00 83.50 179 GLY A N 1
ATOM 1452 C CA . GLY A 1 179 ? 39.752 2.748 -7.226 1.00 83.50 179 GLY A CA 1
ATOM 1453 C C . GLY A 1 179 ? 39.176 1.606 -8.062 1.00 83.50 179 GLY A C 1
ATOM 1454 O O . GLY A 1 179 ? 39.439 0.447 -7.757 1.00 83.50 179 GLY A O 1
ATOM 1455 N N . ASN A 1 180 ? 38.366 1.908 -9.079 1.00 92.12 180 ASN A N 1
ATOM 1456 C CA . ASN A 1 180 ? 37.707 0.916 -9.923 1.00 92.12 180 ASN A CA 1
ATOM 1457 C C . ASN A 1 180 ? 37.750 1.356 -11.390 1.00 92.12 180 ASN A C 1
ATOM 1459 O O . ASN A 1 180 ? 36.782 1.864 -11.960 1.00 92.12 180 ASN A O 1
ATOM 1463 N N . GLU A 1 181 ? 38.908 1.127 -12.005 1.00 88.81 181 GLU A N 1
ATOM 1464 C CA . GLU A 1 181 ? 39.159 1.417 -13.421 1.00 88.81 181 GLU A CA 1
ATOM 1465 C C . GLU A 1 181 ? 38.339 0.509 -14.355 1.00 88.81 181 GLU A C 1
ATOM 1467 O O . GLU A 1 181 ? 38.019 0.877 -15.488 1.00 88.81 181 GLU A O 1
ATOM 1472 N N . ARG A 1 182 ? 37.952 -0.681 -13.872 1.00 91.25 182 ARG A N 1
ATOM 1473 C CA . ARG A 1 182 ? 37.228 -1.681 -14.666 1.00 91.25 182 ARG A CA 1
ATOM 1474 C C . ARG A 1 182 ? 35.780 -1.289 -14.922 1.00 91.25 182 ARG A C 1
ATOM 1476 O O . ARG A 1 182 ? 35.295 -1.550 -16.017 1.00 91.25 182 ARG A O 1
ATOM 1483 N N . ALA A 1 183 ? 35.102 -0.649 -13.969 1.00 92.25 183 ALA A N 1
ATOM 1484 C CA . ALA A 1 183 ? 33.701 -0.245 -14.121 1.00 92.25 183 ALA A CA 1
ATOM 1485 C C . ALA A 1 183 ? 33.472 0.630 -15.362 1.00 92.25 183 ALA A C 1
ATOM 1487 O O . ALA A 1 183 ? 32.555 0.378 -16.142 1.00 92.25 183 ALA A O 1
ATOM 1488 N N . GLY A 1 184 ? 34.341 1.621 -15.591 1.00 92.56 184 GLY A N 1
ATOM 1489 C CA . GLY A 1 184 ? 34.238 2.512 -16.750 1.00 92.56 184 GLY A CA 1
ATOM 1490 C C . GLY A 1 184 ? 34.476 1.786 -18.077 1.00 92.56 184 GLY A C 1
ATOM 1491 O O . GLY A 1 184 ? 33.701 1.945 -19.024 1.00 92.56 184 GLY A O 1
ATOM 1492 N N . PHE A 1 185 ? 35.518 0.947 -18.136 1.00 93.75 185 PHE A N 1
ATOM 1493 C CA . PHE A 1 185 ? 35.812 0.123 -19.310 1.00 93.75 185 PHE A CA 1
ATOM 1494 C C . PHE A 1 185 ? 34.658 -0.845 -19.607 1.00 93.75 185 PHE A C 1
ATOM 1496 O O . PHE A 1 185 ? 34.110 -0.827 -20.708 1.00 93.75 185 PHE A O 1
ATOM 1503 N N . ASN A 1 186 ? 34.228 -1.629 -18.617 1.00 93.56 186 ASN A N 1
ATOM 1504 C CA . ASN A 1 186 ? 33.146 -2.601 -18.764 1.00 93.56 186 ASN A CA 1
ATOM 1505 C C . ASN A 1 186 ? 31.836 -1.920 -19.167 1.00 93.56 186 ASN A C 1
ATOM 1507 O O . ASN A 1 186 ? 31.178 -2.373 -20.100 1.00 93.56 186 ASN A O 1
ATOM 1511 N N . GLY A 1 187 ? 31.497 -0.793 -18.534 1.00 92.50 187 GLY A N 1
ATOM 1512 C CA . GLY A 1 187 ? 30.330 0.005 -18.889 1.00 92.50 187 GLY A CA 1
ATOM 1513 C C . GLY A 1 187 ? 30.359 0.412 -20.360 1.00 92.50 187 GLY A C 1
ATOM 1514 O O . GLY A 1 187 ? 29.414 0.132 -21.092 1.00 92.50 187 GLY A O 1
ATOM 1515 N N . LYS A 1 188 ? 31.457 0.994 -20.849 1.00 94.12 188 LYS A N 1
ATOM 1516 C CA . LYS A 1 188 ? 31.563 1.416 -22.254 1.00 94.12 188 LYS A CA 1
ATOM 1517 C C . LYS A 1 188 ? 31.539 0.235 -23.228 1.00 94.12 188 LYS A C 1
ATOM 1519 O O . LYS A 1 188 ? 30.779 0.254 -24.198 1.00 94.12 188 LYS A O 1
ATOM 1524 N N . TYR A 1 189 ? 32.366 -0.781 -22.998 1.00 95.50 189 TYR A N 1
ATOM 1525 C CA . TYR A 1 189 ? 32.527 -1.867 -23.960 1.00 95.50 189 TYR A CA 1
ATOM 1526 C C . TYR A 1 189 ? 31.321 -2.797 -23.989 1.00 95.50 189 TYR A C 1
ATOM 1528 O O . TYR A 1 189 ? 30.855 -3.104 -25.076 1.00 95.50 189 TYR A O 1
ATOM 1536 N N . LEU A 1 190 ? 30.761 -3.183 -22.843 1.00 93.50 190 LEU A N 1
ATOM 1537 C CA . LEU A 1 190 ? 29.652 -4.138 -22.814 1.00 93.50 190 LEU A CA 1
ATOM 1538 C C . LEU A 1 190 ? 28.308 -3.488 -23.146 1.00 93.50 190 LEU A C 1
ATOM 1540 O O . LEU A 1 190 ? 27.510 -4.087 -23.858 1.00 93.50 190 LEU A O 1
ATOM 1544 N N . SER A 1 191 ? 28.047 -2.262 -22.674 1.00 90.81 191 SER A N 1
ATOM 1545 C CA . SER A 1 191 ? 26.736 -1.632 -22.907 1.00 90.81 191 SER A CA 1
ATOM 1546 C C . SER A 1 191 ? 26.649 -0.817 -24.203 1.00 90.81 191 SER A C 1
ATOM 1548 O O . SER A 1 191 ? 25.541 -0.643 -24.716 1.00 90.81 191 SER A O 1
ATOM 1550 N N . HIS A 1 192 ? 27.778 -0.357 -24.766 1.00 92.44 192 HIS A N 1
ATOM 1551 C CA . HIS A 1 192 ? 27.787 0.473 -25.982 1.00 92.44 192 HIS A CA 1
ATOM 1552 C C . HIS A 1 192 ? 28.574 -0.129 -27.156 1.00 92.44 192 HIS A C 1
ATOM 1554 O O . HIS A 1 192 ? 28.041 -0.158 -28.253 1.00 92.44 192 HIS A O 1
ATOM 1560 N N . MET A 1 193 ? 29.818 -0.591 -26.991 1.00 93.06 193 MET A N 1
ATOM 1561 C CA . MET A 1 193 ? 30.629 -1.019 -28.153 1.00 93.06 193 MET A CA 1
ATOM 1562 C C . MET A 1 193 ? 30.264 -2.433 -28.636 1.00 93.06 193 MET A C 1
ATOM 1564 O O . MET A 1 193 ? 29.814 -2.628 -29.759 1.00 93.06 193 MET A O 1
ATOM 1568 N N . MET A 1 194 ? 30.426 -3.425 -27.762 1.00 95.12 194 MET A N 1
ATOM 1569 C CA . MET A 1 194 ? 30.175 -4.852 -27.996 1.00 95.12 194 MET A CA 1
ATOM 1570 C C . MET A 1 194 ? 28.721 -5.234 -27.676 1.00 95.12 194 MET A C 1
ATOM 1572 O O . MET A 1 194 ? 28.442 -6.347 -27.240 1.00 95.12 194 MET A O 1
ATOM 1576 N N . ASN A 1 195 ? 27.788 -4.299 -27.862 1.00 96.00 195 ASN A N 1
ATOM 1577 C CA . ASN A 1 195 ? 26.368 -4.536 -27.642 1.00 96.00 195 ASN A CA 1
ATOM 1578 C C . ASN A 1 195 ? 25.678 -4.828 -28.980 1.00 96.00 195 ASN A C 1
ATOM 1580 O O . ASN A 1 195 ? 25.679 -3.993 -29.884 1.00 96.00 195 ASN A O 1
ATOM 1584 N N . ILE A 1 196 ? 25.054 -5.999 -29.096 1.00 95.25 196 ILE A N 1
ATOM 1585 C CA . ILE A 1 196 ? 24.328 -6.427 -30.302 1.00 95.25 196 ILE A CA 1
ATOM 1586 C C . ILE A 1 196 ? 23.104 -5.557 -30.612 1.00 95.25 196 ILE A C 1
ATOM 1588 O O . ILE A 1 196 ? 22.644 -5.536 -31.747 1.00 95.25 196 ILE A O 1
ATOM 1592 N N . TRP A 1 197 ? 22.593 -4.827 -29.618 1.00 96.00 197 TRP A N 1
ATOM 1593 C CA . TRP A 1 197 ? 21.421 -3.967 -29.757 1.00 96.00 197 TRP A CA 1
ATOM 1594 C C . TRP A 1 197 ? 21.755 -2.551 -30.213 1.00 96.00 197 TRP A C 1
ATOM 1596 O O . TRP A 1 197 ? 20.848 -1.732 -30.355 1.00 96.00 197 TRP A O 1
ATOM 1606 N N . THR A 1 198 ? 23.031 -2.213 -30.415 1.00 95.62 198 THR A N 1
ATOM 1607 C CA . THR A 1 198 ? 23.359 -0.876 -30.911 1.00 95.62 198 THR A CA 1
ATOM 1608 C C . THR A 1 198 ? 22.784 -0.674 -32.309 1.00 95.62 198 THR A C 1
ATOM 1610 O O . THR A 1 198 ? 22.771 -1.608 -33.117 1.00 95.62 198 THR A O 1
ATOM 1613 N N . PRO A 1 199 ? 22.331 0.549 -32.640 1.00 95.88 199 PRO A N 1
ATOM 1614 C CA . PRO A 1 199 ? 21.716 0.796 -33.935 1.00 95.88 199 PRO A CA 1
ATOM 1615 C C . PRO A 1 199 ? 22.602 0.439 -35.130 1.00 95.88 199 PRO A C 1
ATOM 1617 O O . PRO A 1 199 ? 22.081 0.057 -36.174 1.00 95.88 199 PRO A O 1
ATOM 1620 N N . GLU A 1 200 ? 23.924 0.544 -34.978 1.00 94.31 200 GLU A N 1
ATOM 1621 C CA . GLU A 1 200 ? 24.872 0.204 -36.038 1.00 94.31 200 GLU A CA 1
ATOM 1622 C C . GLU A 1 200 ? 24.978 -1.310 -36.247 1.00 94.31 200 GLU A C 1
ATOM 1624 O O . GLU A 1 200 ? 24.786 -1.780 -37.368 1.00 94.31 200 GLU A O 1
ATOM 1629 N N . ASN A 1 201 ? 25.146 -2.081 -35.165 1.00 93.62 201 ASN A N 1
ATOM 1630 C CA . ASN A 1 201 ? 25.233 -3.543 -35.231 1.00 93.62 201 ASN A CA 1
ATOM 1631 C C . ASN A 1 201 ? 23.919 -4.168 -35.731 1.00 93.62 201 ASN A C 1
ATOM 1633 O O . ASN A 1 201 ? 23.934 -5.087 -36.554 1.00 93.62 201 ASN A O 1
ATOM 1637 N N . ILE A 1 202 ? 22.768 -3.631 -35.300 1.00 95.31 202 ILE A N 1
ATOM 1638 C CA . ILE A 1 202 ? 21.454 -4.046 -35.815 1.00 95.31 202 ILE A CA 1
ATOM 1639 C C . ILE A 1 202 ? 21.368 -3.779 -37.321 1.00 95.31 202 ILE A C 1
ATOM 1641 O O . ILE A 1 202 ? 20.917 -4.638 -38.078 1.00 95.31 202 ILE A O 1
ATOM 1645 N N . ARG A 1 203 ? 21.792 -2.592 -37.775 1.00 93.56 203 ARG A N 1
ATOM 1646 C CA . ARG A 1 203 ? 21.683 -2.186 -39.181 1.00 93.56 203 ARG A CA 1
ATOM 1647 C C . ARG A 1 203 ? 22.597 -3.011 -40.087 1.00 93.56 203 ARG A C 1
ATOM 1649 O O . ARG A 1 203 ? 22.178 -3.356 -41.188 1.00 93.56 203 ARG A O 1
ATOM 1656 N N . GLU A 1 204 ? 23.809 -3.338 -39.649 1.00 93.25 204 GLU A N 1
ATOM 1657 C CA . GLU A 1 204 ? 24.720 -4.217 -40.392 1.00 93.25 204 GLU A CA 1
ATOM 1658 C C . GLU A 1 204 ? 24.143 -5.631 -40.534 1.00 93.25 204 GLU A C 1
ATOM 1660 O O . GLU A 1 204 ? 24.048 -6.155 -41.644 1.00 93.25 204 GLU A O 1
ATOM 1665 N N . SER A 1 205 ? 23.654 -6.204 -39.432 1.00 93.69 205 SER A N 1
ATOM 1666 C CA . SER A 1 205 ? 23.021 -7.525 -39.423 1.00 93.69 205 SER A CA 1
ATOM 1667 C C . SER A 1 205 ? 21.750 -7.575 -40.282 1.00 93.69 205 SER A C 1
ATOM 1669 O O . SER A 1 205 ? 21.531 -8.542 -41.012 1.00 93.69 205 SER A O 1
ATOM 1671 N N . ALA A 1 206 ? 20.935 -6.517 -40.252 1.00 91.94 206 ALA A N 1
ATOM 1672 C CA . ALA A 1 206 ? 19.722 -6.418 -41.059 1.00 91.94 206 ALA A CA 1
ATOM 1673 C C . ALA A 1 206 ? 20.013 -6.277 -42.564 1.00 91.94 206 ALA A C 1
ATOM 1675 O O . ALA A 1 206 ? 19.239 -6.779 -43.368 1.00 91.94 206 ALA A O 1
ATOM 1676 N N . LYS A 1 207 ? 21.123 -5.634 -42.962 1.00 91.69 207 LYS A N 1
ATOM 1677 C CA . LYS A 1 207 ? 21.542 -5.555 -44.378 1.00 91.69 207 LYS A CA 1
ATOM 1678 C C . LYS A 1 207 ? 21.974 -6.906 -44.950 1.00 91.69 207 LYS A C 1
ATOM 1680 O O . LYS A 1 207 ? 21.912 -7.091 -46.158 1.00 91.69 207 LYS A O 1
ATOM 1685 N N . GLN A 1 208 ? 22.462 -7.806 -44.100 1.00 92.19 208 GLN A N 1
ATOM 1686 C CA . GLN A 1 208 ? 22.950 -9.134 -44.483 1.00 92.19 208 GLN A CA 1
ATOM 1687 C C . GLN A 1 208 ? 21.880 -10.231 -44.319 1.00 92.19 208 GLN A C 1
ATOM 1689 O O . GLN A 1 208 ? 22.225 -11.413 -44.325 1.00 92.19 208 GLN A O 1
ATOM 1694 N N . ASP A 1 209 ? 20.611 -9.850 -44.115 1.00 89.75 209 ASP A N 1
ATOM 1695 C CA . ASP A 1 209 ? 19.479 -10.750 -43.853 1.00 89.75 209 ASP A CA 1
ATOM 1696 C C . ASP A 1 209 ? 19.720 -11.740 -42.694 1.00 89.75 209 ASP A C 1
ATOM 1698 O O . ASP A 1 209 ? 19.253 -12.878 -42.702 1.00 89.75 209 ASP A O 1
ATOM 1702 N N . GLN A 1 210 ? 20.453 -11.301 -41.665 1.00 92.00 210 GLN A N 1
ATOM 1703 C CA . GLN A 1 210 ? 20.808 -12.115 -40.498 1.00 92.00 210 GLN A CA 1
ATOM 1704 C C . GLN A 1 210 ? 19.775 -11.953 -39.357 1.00 92.00 210 GLN A C 1
ATOM 1706 O O . GLN A 1 210 ? 18.577 -11.766 -39.584 1.00 92.00 210 GLN A O 1
ATOM 1711 N N . ALA A 1 211 ? 20.231 -12.031 -38.101 1.00 92.19 211 ALA A N 1
ATOM 1712 C CA . ALA A 1 211 ? 19.418 -12.132 -36.888 1.00 92.19 211 ALA A CA 1
ATOM 1713 C C . ALA A 1 211 ? 18.356 -11.032 -36.687 1.00 92.19 211 ALA A C 1
ATOM 1715 O O . ALA A 1 211 ? 17.355 -11.292 -36.025 1.00 92.19 211 ALA A O 1
ATOM 1716 N N . PHE A 1 212 ? 18.545 -9.825 -37.234 1.00 94.75 212 PHE A N 1
ATOM 1717 C CA . PHE A 1 212 ? 17.616 -8.693 -37.066 1.00 94.75 212 PHE A CA 1
ATOM 1718 C C . PHE A 1 212 ? 16.701 -8.426 -38.275 1.00 94.75 212 PHE A C 1
ATOM 1720 O O . PHE A 1 212 ? 15.994 -7.419 -38.297 1.00 94.75 212 PHE A O 1
ATOM 1727 N N . SER A 1 213 ? 16.659 -9.321 -39.267 1.00 91.50 213 SER A N 1
ATOM 1728 C CA . SER A 1 213 ? 15.785 -9.198 -40.451 1.00 91.50 213 SER A CA 1
ATOM 1729 C C . SER A 1 213 ? 14.292 -9.053 -40.100 1.00 91.50 213 SER A C 1
ATOM 1731 O O . SER A 1 213 ? 13.565 -8.291 -40.740 1.00 91.50 213 SER A O 1
ATOM 1733 N N . TRP A 1 214 ? 13.834 -9.705 -39.026 1.00 93.88 214 TRP A N 1
ATOM 1734 C CA . TRP A 1 214 ? 12.448 -9.637 -38.547 1.00 93.88 214 TRP A CA 1
ATOM 1735 C C . TRP A 1 214 ? 12.047 -8.266 -37.985 1.00 93.88 214 TRP A C 1
ATOM 1737 O O . TRP A 1 214 ? 10.858 -7.944 -37.960 1.00 93.88 214 TRP A O 1
ATOM 1747 N N . LEU A 1 215 ? 13.012 -7.440 -37.561 1.00 94.38 215 LEU A N 1
ATOM 1748 C CA . LEU A 1 215 ? 12.742 -6.163 -36.894 1.00 94.38 215 LEU A CA 1
ATOM 1749 C C . LEU A 1 215 ? 11.957 -5.202 -37.799 1.00 94.38 215 LEU A C 1
ATOM 1751 O O . LEU A 1 215 ? 11.154 -4.404 -37.322 1.00 94.38 215 LEU A O 1
ATOM 1755 N N . ARG A 1 216 ? 12.121 -5.336 -39.123 1.00 91.94 216 ARG A N 1
ATOM 1756 C CA . ARG A 1 216 ? 11.375 -4.569 -40.130 1.00 91.94 216 ARG A CA 1
ATOM 1757 C C . ARG A 1 216 ? 9.861 -4.815 -40.085 1.00 91.94 216 ARG A C 1
ATOM 1759 O O . ARG A 1 216 ? 9.121 -3.951 -40.557 1.00 91.94 216 ARG A O 1
ATOM 1766 N N . PHE A 1 217 ? 9.415 -5.956 -39.559 1.00 93.75 217 PHE A N 1
ATOM 1767 C CA . PHE A 1 217 ? 8.018 -6.411 -39.561 1.00 93.75 217 PHE A CA 1
ATOM 1768 C C . PHE A 1 217 ? 7.348 -6.371 -38.175 1.00 93.75 217 PHE A C 1
ATOM 1770 O O . PHE A 1 217 ? 6.170 -6.719 -38.064 1.00 93.75 217 PHE A O 1
ATOM 1777 N N . ALA A 1 218 ? 8.084 -5.971 -37.131 1.00 91.94 218 ALA A N 1
ATOM 1778 C CA . ALA A 1 218 ? 7.652 -6.009 -35.730 1.00 91.94 218 ALA A CA 1
ATOM 1779 C C . ALA A 1 218 ? 7.001 -4.709 -35.213 1.00 91.94 218 ALA A C 1
ATOM 1781 O O . ALA A 1 218 ? 6.671 -4.616 -34.035 1.00 91.94 218 ALA A O 1
ATOM 1782 N N . ASP A 1 219 ? 6.801 -3.711 -36.076 1.00 92.62 219 ASP A N 1
ATOM 1783 C CA . ASP A 1 219 ? 6.313 -2.364 -35.736 1.00 92.62 219 ASP A CA 1
ATOM 1784 C C . ASP A 1 219 ? 7.221 -1.592 -34.764 1.00 92.62 219 ASP A C 1
ATOM 1786 O O . ASP A 1 219 ? 6.764 -0.766 -33.980 1.00 92.62 219 ASP A O 1
ATOM 1790 N N . THR A 1 220 ? 8.527 -1.861 -34.816 1.00 92.06 220 THR A N 1
ATOM 1791 C CA . THR A 1 220 ? 9.527 -1.205 -33.965 1.00 92.06 220 THR A CA 1
ATOM 1792 C C . THR A 1 220 ? 10.648 -0.612 -34.798 1.00 92.06 220 THR A C 1
ATOM 1794 O O . THR A 1 220 ? 11.127 -1.230 -35.752 1.00 92.06 220 THR A O 1
ATOM 1797 N N . SER A 1 221 ? 11.120 0.571 -34.411 1.00 93.69 221 SER A N 1
ATOM 1798 C CA . SER A 1 221 ? 12.320 1.151 -35.022 1.00 93.69 221 SER A CA 1
ATOM 1799 C C . SER A 1 221 ? 13.607 0.588 -34.406 1.00 93.69 221 SER A C 1
ATOM 1801 O O . SER A 1 221 ? 13.619 0.094 -33.280 1.00 93.69 221 SER A O 1
ATOM 1803 N N . VAL A 1 222 ? 14.729 0.713 -35.120 1.00 94.94 222 VAL A N 1
ATOM 1804 C CA . VAL A 1 222 ? 16.052 0.321 -34.599 1.00 94.94 222 VAL A CA 1
ATOM 1805 C C . VAL A 1 222 ? 16.413 1.103 -33.327 1.00 94.94 222 VAL A C 1
ATOM 1807 O O . VAL A 1 222 ? 16.951 0.533 -32.381 1.00 94.94 222 VAL A O 1
ATOM 1810 N N . GLY A 1 223 ? 16.095 2.403 -33.286 1.00 94.12 223 GLY A N 1
ATOM 1811 C CA . GLY A 1 223 ? 16.332 3.240 -32.105 1.00 94.12 223 GLY A CA 1
ATOM 1812 C C . GLY A 1 223 ? 15.464 2.821 -30.920 1.00 94.12 223 GLY A C 1
ATOM 1813 O O . GLY A 1 223 ? 15.955 2.705 -29.803 1.00 94.12 223 GLY A O 1
ATOM 1814 N N . GLU A 1 224 ? 14.199 2.499 -31.178 1.00 93.19 224 GLU A N 1
ATOM 1815 C CA . GLU A 1 224 ? 13.284 1.989 -30.159 1.00 93.19 224 GLU A CA 1
ATOM 1816 C C . GLU A 1 224 ? 13.735 0.633 -29.607 1.00 93.19 224 GLU A C 1
ATOM 1818 O O . GLU A 1 224 ? 13.745 0.453 -28.395 1.00 93.19 224 GLU A O 1
ATOM 1823 N N . ALA A 1 225 ? 14.187 -0.292 -30.457 1.00 94.56 225 ALA A N 1
ATOM 1824 C CA . ALA A 1 225 ? 14.735 -1.572 -30.011 1.00 94.56 225 ALA A CA 1
ATOM 1825 C C . ALA A 1 225 ? 15.967 -1.391 -29.104 1.00 94.56 225 ALA A C 1
ATOM 1827 O O . ALA A 1 225 ? 16.087 -2.066 -28.080 1.00 94.56 225 ALA A O 1
ATOM 1828 N N . PHE A 1 226 ? 16.851 -0.443 -29.433 1.00 95.25 226 PHE A N 1
ATOM 1829 C CA . PHE A 1 226 ? 18.007 -0.110 -28.598 1.00 95.25 226 PHE A CA 1
ATOM 1830 C C . PHE A 1 226 ? 17.600 0.486 -27.245 1.00 95.25 226 PHE A C 1
ATOM 1832 O O . PHE A 1 226 ? 18.103 0.066 -26.202 1.00 95.25 226 PHE A O 1
ATOM 1839 N N . GLU A 1 227 ? 16.674 1.444 -27.242 1.00 93.19 227 GLU A N 1
ATOM 1840 C CA . GLU A 1 227 ? 16.165 2.059 -26.014 1.00 93.19 227 GLU A CA 1
ATOM 1841 C C . GLU A 1 227 ? 15.464 1.024 -25.122 1.00 93.19 227 GLU A C 1
ATOM 1843 O O . GLU A 1 227 ? 15.765 0.931 -23.932 1.00 93.19 227 GLU A O 1
ATOM 1848 N N . LEU A 1 228 ? 14.601 0.181 -25.699 1.00 93.50 228 LEU A N 1
ATOM 1849 C CA . LEU A 1 228 ? 13.910 -0.899 -24.990 1.00 93.50 228 LEU A CA 1
ATOM 1850 C C . LEU A 1 228 ? 14.875 -1.961 -24.449 1.00 93.50 228 LEU A C 1
ATOM 1852 O O . LEU A 1 228 ? 14.597 -2.552 -23.409 1.00 93.50 228 LEU A O 1
ATOM 1856 N N . SER A 1 229 ? 16.005 -2.210 -25.116 1.00 94.69 229 SER A N 1
ATOM 1857 C CA . SER A 1 229 ? 17.032 -3.127 -24.608 1.00 94.69 229 SER A CA 1
ATOM 1858 C C . SER A 1 229 ? 17.740 -2.589 -23.362 1.00 94.69 229 SER A C 1
ATOM 1860 O O . SER A 1 229 ? 18.287 -3.384 -22.598 1.00 94.69 229 SER A O 1
ATOM 1862 N N . ARG A 1 230 ? 17.789 -1.266 -23.175 1.00 92.19 230 ARG A N 1
ATOM 1863 C CA . ARG A 1 230 ? 18.486 -0.627 -22.047 1.00 92.19 230 ARG A CA 1
ATOM 1864 C C . ARG A 1 230 ? 17.570 -0.341 -20.866 1.00 92.19 230 ARG A C 1
ATOM 1866 O O . ARG A 1 230 ? 18.038 -0.327 -19.732 1.00 92.19 230 ARG A O 1
ATOM 1873 N N . GLN A 1 231 ? 16.301 -0.075 -21.142 1.00 92.62 231 GLN A N 1
ATOM 1874 C CA . GLN A 1 231 ? 15.328 0.342 -20.142 1.00 92.62 231 GLN A CA 1
ATOM 1875 C C . GLN A 1 231 ? 14.851 -0.813 -19.255 1.00 92.62 231 GLN A C 1
ATOM 1877 O O . GLN A 1 231 ? 14.679 -1.955 -19.694 1.00 92.62 231 GLN A O 1
ATOM 1882 N N . GLY A 1 232 ? 14.562 -0.490 -17.993 1.00 92.12 232 GLY A N 1
ATOM 1883 C CA . GLY A 1 232 ? 13.959 -1.427 -17.045 1.00 92.12 232 GLY A CA 1
ATOM 1884 C C . GLY A 1 232 ? 12.517 -1.802 -17.418 1.00 92.12 232 GLY A C 1
ATOM 1885 O O . GLY A 1 232 ? 11.878 -1.181 -18.264 1.00 92.12 232 GLY A O 1
ATOM 1886 N N . VAL A 1 233 ? 11.944 -2.820 -16.763 1.00 94.25 233 VAL A N 1
ATOM 1887 C CA . VAL A 1 233 ? 10.529 -3.208 -16.977 1.00 94.25 233 VAL A CA 1
ATOM 1888 C C . VAL A 1 233 ? 9.579 -2.034 -16.712 1.00 94.25 233 VAL A C 1
ATOM 1890 O O . VAL A 1 233 ? 8.627 -1.832 -17.462 1.00 94.25 233 VAL A O 1
ATOM 1893 N N . PHE A 1 234 ? 9.870 -1.241 -15.681 1.00 92.12 234 PHE A N 1
ATOM 1894 C CA . PHE A 1 234 ? 9.062 -0.092 -15.289 1.00 92.12 234 PHE A CA 1
ATOM 1895 C C . PHE A 1 234 ? 9.059 1.024 -16.346 1.00 92.12 234 PHE A C 1
ATOM 1897 O O . PHE A 1 234 ? 8.000 1.446 -16.803 1.00 92.12 234 PHE A O 1
ATOM 1904 N N . GLU A 1 235 ? 10.237 1.447 -16.803 1.00 90.62 235 GLU A N 1
ATOM 1905 C CA . GLU A 1 235 ? 10.390 2.475 -17.844 1.00 90.62 235 GLU A CA 1
ATOM 1906 C C . GLU A 1 235 ? 9.723 2.049 -19.160 1.00 90.62 235 GLU A C 1
ATOM 1908 O O . GLU A 1 235 ? 9.003 2.829 -19.788 1.00 90.62 235 GLU A O 1
ATOM 1913 N N . ARG A 1 236 ? 9.872 0.770 -19.534 1.00 92.44 236 ARG A N 1
ATOM 1914 C CA . ARG A 1 236 ? 9.184 0.197 -20.698 1.00 92.44 236 ARG A CA 1
ATOM 1915 C C . ARG A 1 236 ? 7.663 0.222 -20.546 1.00 92.44 236 ARG A C 1
ATOM 1917 O O . ARG A 1 236 ? 6.957 0.496 -21.516 1.00 92.44 236 ARG A O 1
ATOM 1924 N N . ALA A 1 237 ? 7.145 -0.035 -19.344 1.00 92.06 237 ALA A N 1
ATOM 1925 C CA . ALA A 1 237 ? 5.713 0.046 -19.070 1.00 92.06 237 ALA A CA 1
ATOM 1926 C C . ALA A 1 237 ? 5.188 1.489 -19.179 1.00 92.06 237 ALA A C 1
ATOM 1928 O O . ALA A 1 237 ? 4.122 1.698 -19.760 1.00 92.06 237 ALA A O 1
ATOM 1929 N N . ILE A 1 238 ? 5.950 2.486 -18.710 1.00 89.56 238 ILE A N 1
ATOM 1930 C CA . ILE A 1 238 ? 5.595 3.907 -18.871 1.00 89.56 238 ILE A CA 1
ATOM 1931 C C . ILE A 1 238 ? 5.506 4.277 -20.348 1.00 89.56 238 ILE A C 1
ATOM 1933 O O . ILE A 1 238 ? 4.508 4.862 -20.767 1.00 89.56 238 ILE A O 1
ATOM 1937 N N . ARG A 1 239 ? 6.502 3.891 -21.155 1.00 87.62 239 ARG A N 1
ATOM 1938 C CA . ARG A 1 239 ? 6.483 4.146 -22.603 1.00 87.62 239 ARG A CA 1
ATOM 1939 C C . ARG A 1 239 ? 5.238 3.550 -23.267 1.00 87.62 239 ARG A C 1
ATOM 1941 O O . ARG A 1 239 ? 4.669 4.158 -24.169 1.00 87.62 239 ARG A O 1
ATOM 1948 N N . ARG A 1 240 ? 4.774 2.391 -22.784 1.00 88.25 240 ARG A N 1
ATOM 1949 C CA . ARG A 1 240 ? 3.561 1.729 -23.284 1.00 88.25 240 ARG A CA 1
ATOM 1950 C C . ARG A 1 240 ? 2.258 2.412 -22.848 1.00 88.25 240 ARG A C 1
ATOM 1952 O O . ARG A 1 240 ? 1.263 2.263 -23.548 1.00 88.25 240 ARG A O 1
ATOM 1959 N N . ARG A 1 241 ? 2.234 3.181 -21.750 1.00 84.62 241 ARG A N 1
ATOM 1960 C CA . ARG A 1 241 ? 1.018 3.828 -21.201 1.00 84.62 241 ARG A CA 1
ATOM 1961 C C . ARG A 1 241 ? 0.316 4.757 -22.201 1.00 84.62 241 ARG A C 1
ATOM 1963 O O . ARG A 1 241 ? -0.904 4.861 -22.166 1.00 84.62 241 ARG A O 1
ATOM 1970 N N . GLY A 1 242 ? 1.069 5.416 -23.083 1.00 74.31 242 GLY A N 1
ATOM 1971 C CA . GLY A 1 242 ? 0.531 6.293 -24.133 1.00 74.31 242 GLY A CA 1
ATOM 1972 C C . GLY A 1 242 ? 0.275 5.602 -25.476 1.00 74.31 242 GLY A C 1
ATOM 1973 O O . GLY A 1 242 ? -0.203 6.240 -26.412 1.00 74.31 242 GLY A O 1
ATOM 1974 N N . TYR A 1 243 ? 0.605 4.314 -25.601 1.00 82.31 243 TYR A N 1
ATOM 1975 C CA . TYR A 1 243 ? 0.502 3.598 -26.865 1.00 82.31 243 TYR A CA 1
ATOM 1976 C C . TYR A 1 243 ? -0.923 3.073 -27.068 1.00 82.31 243 TYR A C 1
ATOM 1978 O O . TYR A 1 243 ? -1.367 2.147 -26.389 1.00 82.31 243 TYR A O 1
ATOM 1986 N N . SER A 1 244 ? -1.650 3.657 -28.020 1.00 76.62 244 SER A N 1
ATOM 1987 C CA . SER A 1 244 ? -2.974 3.166 -28.408 1.00 76.62 244 SER A CA 1
ATOM 1988 C C . SER A 1 244 ? -2.842 1.942 -29.314 1.00 76.62 244 SER A C 1
ATOM 1990 O O . SER A 1 244 ? -2.099 1.963 -30.299 1.00 76.62 244 SER A O 1
ATOM 1992 N N . GLN A 1 245 ? -3.586 0.876 -29.009 1.00 81.44 245 GLN A N 1
ATOM 1993 C CA . GLN A 1 245 ? -3.655 -0.322 -29.846 1.00 81.44 245 GLN A CA 1
ATOM 1994 C C . GLN A 1 245 ? -4.381 -0.005 -31.161 1.00 81.44 245 GLN A C 1
ATOM 1996 O O . GLN A 1 245 ? -5.595 -0.153 -31.289 1.00 81.44 245 GLN A O 1
ATOM 2001 N N . ARG A 1 246 ? -3.626 0.475 -32.155 1.00 87.31 246 ARG A N 1
ATOM 2002 C CA . ARG A 1 246 ? -4.171 0.834 -33.472 1.00 87.31 246 ARG A CA 1
ATOM 2003 C C . ARG A 1 246 ? -4.461 -0.382 -34.352 1.00 87.31 246 ARG A C 1
ATOM 2005 O O . ARG A 1 246 ? -5.394 -0.341 -35.143 1.00 87.31 246 ARG A O 1
ATOM 2012 N N . LEU A 1 247 ? -3.681 -1.457 -34.217 1.00 87.94 247 LEU A N 1
ATOM 2013 C CA . LEU A 1 247 ? -3.735 -2.615 -35.120 1.00 87.94 247 LEU A CA 1
ATOM 2014 C C . LEU A 1 247 ? -5.073 -3.363 -35.048 1.00 87.94 247 LEU A C 1
ATOM 2016 O O . LEU A 1 247 ? -5.630 -3.710 -36.087 1.00 87.94 247 LEU A O 1
ATOM 2020 N N . SER A 1 248 ? -5.619 -3.546 -33.846 1.00 86.88 248 SER A N 1
ATOM 2021 C CA . SER A 1 248 ? -6.941 -4.151 -33.644 1.00 86.88 248 SER A CA 1
ATOM 2022 C C . SER A 1 248 ? -8.068 -3.273 -34.198 1.00 86.88 248 SER A C 1
ATOM 2024 O O . SER A 1 248 ? -9.021 -3.773 -34.789 1.00 86.88 248 SER A O 1
ATOM 2026 N N . ARG A 1 249 ? -7.944 -1.943 -34.093 1.00 87.25 249 ARG A N 1
ATOM 2027 C CA . ARG A 1 249 ? -8.920 -0.990 -34.653 1.00 87.25 249 ARG A CA 1
ATOM 2028 C C . ARG A 1 249 ? -8.913 -0.965 -36.178 1.00 87.25 249 ARG A C 1
ATOM 2030 O O . ARG A 1 249 ? -9.973 -0.837 -36.780 1.00 87.25 249 ARG A O 1
ATOM 2037 N N . LEU A 1 250 ? -7.744 -1.120 -36.804 1.00 86.31 250 LEU A N 1
ATOM 2038 C CA . LEU A 1 250 ? -7.638 -1.229 -38.261 1.00 86.31 250 LEU A CA 1
ATOM 2039 C C . LEU A 1 250 ? -8.421 -2.433 -38.792 1.00 86.31 250 LEU A C 1
ATOM 2041 O O . LEU A 1 250 ? -9.041 -2.316 -39.840 1.00 86.31 250 LEU A O 1
ATOM 2045 N N . MET A 1 251 ? -8.454 -3.551 -38.058 1.00 82.50 251 MET A N 1
ATOM 2046 C CA . MET A 1 251 ? -9.267 -4.710 -38.441 1.00 82.50 251 MET A CA 1
ATOM 2047 C C . MET A 1 251 ? -10.762 -4.377 -38.487 1.00 82.50 251 MET A C 1
ATOM 2049 O O . MET A 1 251 ? -11.449 -4.857 -39.374 1.00 82.50 251 MET A O 1
ATOM 2053 N N . VAL A 1 252 ? -11.256 -3.542 -37.569 1.00 84.94 252 VAL A N 1
ATOM 2054 C CA . VAL A 1 252 ? -12.674 -3.147 -37.552 1.00 84.94 252 VAL A CA 1
ATOM 2055 C C . VAL A 1 252 ? -13.004 -2.155 -38.669 1.00 84.94 252 VAL A C 1
ATOM 2057 O O . VAL A 1 252 ? -14.091 -2.201 -39.232 1.00 84.94 252 VAL A O 1
ATOM 2060 N N . VAL A 1 253 ? -12.079 -1.245 -38.988 1.00 86.69 253 VAL A N 1
ATOM 2061 C CA . VAL A 1 253 ? -12.281 -0.239 -40.045 1.00 86.69 253 VAL A CA 1
ATOM 2062 C C . VAL A 1 253 ? -12.193 -0.859 -41.440 1.00 86.69 253 VAL A C 1
ATOM 2064 O O . VAL A 1 253 ? -12.966 -0.486 -42.313 1.00 86.69 253 VAL A O 1
ATOM 2067 N N . TYR A 1 254 ? -11.267 -1.795 -41.648 1.00 83.75 254 TYR A N 1
ATOM 2068 C CA . TYR A 1 254 ? -10.998 -2.431 -42.939 1.00 83.75 254 TYR A CA 1
ATOM 2069 C C . TYR A 1 254 ? -11.502 -3.887 -42.974 1.00 83.75 254 TYR A C 1
ATOM 2071 O O . TYR A 1 254 ? -10.757 -4.788 -43.359 1.00 83.75 254 TYR A O 1
ATOM 2079 N N . ASP A 1 255 ? -12.753 -4.122 -42.558 1.00 79.50 255 ASP A N 1
ATOM 2080 C CA . ASP A 1 255 ? -13.417 -5.447 -42.559 1.00 79.50 255 ASP A CA 1
ATOM 2081 C C . ASP A 1 255 ? -14.173 -5.749 -43.876 1.00 79.50 255 ASP A C 1
ATOM 2083 O O . ASP A 1 255 ? -15.023 -6.639 -43.956 1.00 79.50 255 ASP A O 1
ATOM 2087 N N . ASP A 1 256 ? -13.902 -4.985 -44.938 1.00 78.31 256 ASP A N 1
ATOM 2088 C CA . ASP A 1 256 ? -14.590 -5.152 -46.216 1.00 78.31 256 ASP A CA 1
ATOM 2089 C C . ASP A 1 256 ? -14.155 -6.447 -46.911 1.00 78.31 256 ASP A C 1
ATOM 2091 O O . ASP A 1 256 ? -12.987 -6.632 -47.252 1.00 78.31 256 ASP A O 1
ATOM 2095 N N . LYS A 1 257 ? -15.125 -7.324 -47.196 1.00 63.91 257 LYS A N 1
ATOM 2096 C CA . LYS A 1 257 ? -14.915 -8.631 -47.850 1.00 63.91 257 LYS A CA 1
ATOM 2097 C C . LYS A 1 257 ? -14.317 -8.549 -49.261 1.00 63.91 257 LYS A C 1
ATOM 2099 O O . LYS A 1 257 ? -13.866 -9.570 -49.770 1.00 63.91 257 LYS A O 1
ATOM 2104 N N . GLU A 1 258 ? -14.359 -7.377 -49.894 1.00 61.97 258 GLU A N 1
ATOM 2105 C CA . GLU A 1 258 ? -13.826 -7.139 -51.244 1.00 61.97 258 GLU A CA 1
ATOM 2106 C C . GLU A 1 258 ? -12.358 -6.692 -51.245 1.00 61.97 258 GLU A C 1
ATOM 2108 O O . GLU A 1 258 ? -11.688 -6.806 -52.269 1.00 61.97 258 GLU A O 1
ATOM 2113 N N . ASN A 1 259 ? -11.834 -6.217 -50.110 1.00 56.88 259 ASN A N 1
ATOM 2114 C CA . ASN A 1 259 ? -10.429 -5.852 -49.989 1.00 56.88 259 ASN A CA 1
ATOM 2115 C C . ASN A 1 259 ? -9.622 -7.086 -49.573 1.00 56.88 259 ASN A C 1
ATOM 2117 O O . ASN A 1 259 ? -9.855 -7.659 -48.508 1.00 56.88 259 ASN A O 1
ATOM 2121 N N . ASP A 1 260 ? -8.643 -7.483 -50.390 1.00 58.94 260 ASP A N 1
ATOM 2122 C CA . ASP A 1 260 ? -7.689 -8.527 -50.017 1.00 58.94 260 ASP A CA 1
ATOM 2123 C C . ASP A 1 260 ? -7.106 -8.217 -48.628 1.00 58.94 260 ASP A C 1
ATOM 2125 O O . ASP A 1 260 ? -6.556 -7.139 -48.387 1.00 58.94 260 ASP A O 1
ATOM 2129 N N . LEU A 1 261 ? -7.191 -9.177 -47.701 1.00 56.59 261 LEU A N 1
ATOM 2130 C CA . LEU A 1 261 ? -6.708 -9.074 -46.312 1.00 56.59 261 LEU A CA 1
ATOM 2131 C C . LEU A 1 261 ? -5.234 -8.632 -46.190 1.00 56.59 261 LEU A C 1
ATOM 2133 O O . LEU A 1 261 ? -4.808 -8.231 -45.100 1.00 56.59 261 LEU A O 1
ATOM 2137 N N . SER A 1 262 ? -4.469 -8.721 -47.285 1.00 56.38 262 SER A N 1
ATOM 2138 C CA . SER A 1 262 ? -3.091 -8.249 -47.449 1.00 56.38 262 SER A CA 1
ATOM 2139 C C . SER A 1 262 ? -2.961 -6.743 -47.705 1.00 56.38 262 SER A C 1
ATOM 2141 O 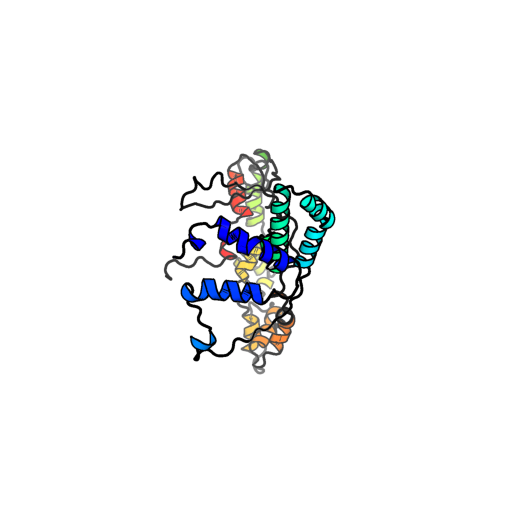O . SER A 1 262 ? -1.921 -6.181 -47.376 1.00 56.38 262 SER A O 1
ATOM 2143 N N . ALA A 1 263 ? -3.982 -6.071 -48.248 1.00 57.28 263 ALA A N 1
ATOM 2144 C CA . ALA A 1 263 ? -3.960 -4.631 -48.524 1.00 57.28 263 ALA A CA 1
ATOM 2145 C C . ALA A 1 263 ? -4.172 -3.778 -47.257 1.00 57.28 263 ALA A C 1
ATOM 2147 O O . ALA A 1 263 ? -3.675 -2.658 -47.170 1.00 57.28 263 ALA A O 1
ATOM 2148 N N . ALA A 1 264 ? -4.854 -4.324 -46.245 1.00 68.25 264 ALA A N 1
ATOM 2149 C CA . ALA A 1 264 ? -5.172 -3.625 -44.996 1.00 68.25 264 ALA A CA 1
ATOM 2150 C C . ALA A 1 264 ? -4.034 -3.637 -43.951 1.00 68.25 264 ALA A C 1
ATOM 2152 O O . ALA A 1 264 ? -4.176 -3.047 -42.877 1.00 68.25 264 ALA A O 1
ATOM 2153 N N . VAL A 1 265 ? -2.914 -4.325 -44.219 1.00 76.44 265 VAL A N 1
ATOM 2154 C CA . VAL A 1 265 ? -1.820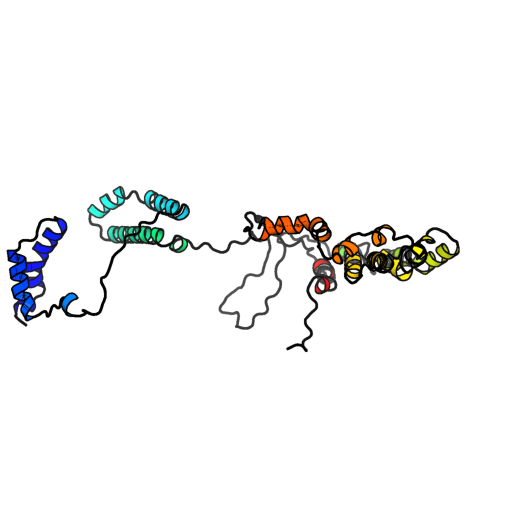 -4.488 -43.246 1.00 76.44 265 VAL A CA 1
ATOM 2155 C C . VAL A 1 265 ? -0.655 -3.580 -43.592 1.00 76.44 265 VAL A C 1
ATOM 2157 O O . VAL A 1 265 ? -0.051 -3.737 -44.655 1.00 76.44 265 VAL A O 1
ATOM 2160 N N . PRO A 1 266 ? -0.245 -2.688 -42.682 1.00 87.19 266 PRO A N 1
ATOM 2161 C CA . PRO A 1 266 ? 1.022 -2.007 -42.842 1.00 87.19 266 PRO A CA 1
ATOM 2162 C C . PRO A 1 266 ? 2.165 -3.029 -42.875 1.00 87.19 266 PRO A C 1
ATOM 2164 O O . PRO A 1 266 ? 2.333 -3.829 -41.957 1.00 87.19 266 PRO A O 1
ATOM 2167 N N . SER A 1 267 ? 3.004 -2.982 -43.912 1.00 88.38 267 SER A N 1
ATOM 2168 C CA . SER A 1 267 ? 4.126 -3.924 -44.070 1.00 88.38 267 SER A CA 1
ATOM 2169 C C . SER A 1 267 ? 5.102 -3.919 -42.890 1.00 88.38 267 SER A C 1
ATOM 2171 O O . SER A 1 267 ? 5.825 -4.884 -42.681 1.00 88.38 267 SER A O 1
ATOM 2173 N N . HIS A 1 268 ? 5.142 -2.837 -42.108 1.00 91.50 268 HIS A N 1
ATOM 2174 C CA . HIS A 1 268 ? 5.975 -2.730 -40.915 1.00 91.50 268 HIS A CA 1
ATOM 2175 C C . HIS A 1 268 ? 5.438 -3.457 -39.682 1.00 91.50 268 HIS A C 1
ATOM 2177 O O . HIS A 1 268 ? 6.222 -3.658 -38.767 1.00 91.50 268 HIS A O 1
ATOM 2183 N N . SER A 1 269 ? 4.170 -3.876 -39.651 1.00 91.75 269 SER A N 1
ATOM 2184 C CA . SER A 1 269 ? 3.538 -4.548 -38.502 1.00 91.75 269 SER A CA 1
ATOM 2185 C C . SER A 1 269 ? 3.049 -5.966 -38.822 1.00 91.75 269 SER A C 1
ATOM 2187 O O . SER A 1 269 ? 2.221 -6.527 -38.103 1.00 91.75 269 SER A O 1
ATOM 2189 N N . LEU A 1 270 ? 3.560 -6.557 -39.906 1.00 90.88 270 LEU A N 1
ATOM 2190 C CA . LEU A 1 270 ? 3.102 -7.837 -40.447 1.00 90.88 270 LEU A CA 1
ATOM 2191 C C . LEU A 1 270 ? 3.145 -8.986 -39.423 1.00 90.88 270 LEU A C 1
ATOM 2193 O O . LEU A 1 270 ? 2.258 -9.837 -39.431 1.00 90.88 270 LEU A O 1
ATOM 2197 N N . PHE A 1 271 ? 4.147 -9.016 -38.538 1.00 93.06 271 PHE A N 1
ATOM 2198 C CA . PHE A 1 271 ? 4.314 -10.099 -37.559 1.00 93.06 271 PHE A CA 1
ATOM 2199 C C . PHE A 1 271 ? 3.473 -9.934 -36.287 1.00 93.06 271 PHE A C 1
ATOM 2201 O O . PHE A 1 271 ? 3.333 -10.891 -35.524 1.00 93.06 271 PHE A O 1
ATOM 2208 N N . ASN A 1 272 ? 2.819 -8.787 -36.085 1.00 91.19 272 ASN A N 1
ATOM 2209 C CA . ASN A 1 272 ? 1.979 -8.531 -34.910 1.00 91.19 272 ASN A CA 1
ATOM 2210 C C . ASN A 1 272 ? 0.559 -9.102 -35.091 1.00 91.19 272 ASN A C 1
ATOM 2212 O O . ASN A 1 272 ? -0.450 -8.405 -34.981 1.00 91.19 272 ASN A O 1
ATOM 2216 N N . ILE A 1 273 ? 0.484 -10.409 -35.368 1.00 90.19 273 ILE A N 1
ATOM 2217 C CA . ILE A 1 273 ? -0.757 -11.130 -35.694 1.00 90.19 273 ILE A CA 1
ATOM 2218 C C . ILE A 1 273 ? -1.724 -11.133 -34.504 1.00 90.19 273 ILE A C 1
ATOM 2220 O O . ILE A 1 273 ? -2.915 -10.877 -34.675 1.00 90.19 273 ILE A O 1
ATOM 2224 N N . VAL A 1 274 ? -1.214 -11.381 -33.293 1.00 91.25 274 VAL A N 1
ATOM 2225 C CA . VAL A 1 274 ? -2.041 -11.476 -32.079 1.00 91.25 274 VAL A CA 1
ATOM 2226 C C . VAL A 1 274 ? -2.712 -10.142 -31.768 1.00 91.25 274 VAL A C 1
ATOM 2228 O O . VAL A 1 274 ? -3.927 -10.112 -31.586 1.00 91.25 274 VAL A O 1
ATOM 2231 N N . GLU A 1 275 ? -1.949 -9.044 -31.775 1.00 87.75 275 GLU A N 1
ATOM 2232 C CA . GLU A 1 275 ? -2.478 -7.700 -31.504 1.00 87.75 275 GLU A CA 1
ATOM 2233 C C . GLU A 1 275 ? -3.507 -7.263 -32.549 1.00 87.75 275 GLU A C 1
ATOM 2235 O O . GLU A 1 275 ? -4.468 -6.572 -32.222 1.00 87.75 275 GLU A O 1
ATOM 2240 N N . ARG A 1 276 ? -3.345 -7.698 -33.802 1.00 86.31 276 ARG A N 1
ATOM 2241 C CA . ARG A 1 276 ? -4.337 -7.467 -34.854 1.00 86.31 276 ARG A CA 1
ATOM 2242 C C . ARG A 1 276 ? -5.626 -8.252 -34.616 1.00 86.31 276 ARG A C 1
ATOM 2244 O O . ARG A 1 276 ? -6.704 -7.701 -34.788 1.00 86.31 276 ARG A O 1
ATOM 2251 N N . SER A 1 277 ? -5.515 -9.526 -34.243 1.00 86.50 277 SER A N 1
ATOM 2252 C CA . SER A 1 277 ? -6.662 -10.428 -34.051 1.00 86.50 277 SER A CA 1
ATOM 2253 C C . SER A 1 277 ? -7.421 -10.220 -32.730 1.00 86.50 277 SER A C 1
ATOM 2255 O O . SER A 1 277 ? -8.305 -11.014 -32.395 1.00 86.50 277 SER A O 1
ATOM 2257 N N . ASP A 1 278 ? -7.074 -9.185 -31.960 1.00 89.25 278 ASP A N 1
ATOM 2258 C CA . ASP A 1 278 ? -7.697 -8.916 -30.669 1.00 89.25 278 ASP A CA 1
ATOM 2259 C C . ASP A 1 278 ? -9.172 -8.513 -30.827 1.00 89.25 278 ASP A C 1
ATOM 2261 O O . ASP A 1 278 ? -9.526 -7.512 -31.453 1.00 89.25 278 ASP A O 1
ATOM 2265 N N . ARG A 1 279 ? -10.053 -9.292 -30.195 1.00 86.44 279 ARG A N 1
ATOM 2266 C CA . ARG A 1 279 ? -11.509 -9.103 -30.223 1.00 86.44 279 ARG A CA 1
ATOM 2267 C C . ARG A 1 279 ? -11.987 -7.973 -29.315 1.00 86.44 279 ARG A C 1
ATOM 2269 O O . ARG A 1 279 ? -13.157 -7.605 -29.400 1.00 86.44 279 ARG A O 1
ATOM 2276 N N . ARG A 1 280 ? -11.124 -7.424 -28.453 1.00 88.12 280 ARG A N 1
ATOM 2277 C CA . ARG A 1 280 ? -11.475 -6.305 -27.560 1.00 88.12 280 ARG A CA 1
ATOM 2278 C C . ARG A 1 280 ? -11.946 -5.077 -28.335 1.00 88.12 280 ARG A C 1
ATOM 2280 O O . ARG A 1 280 ? -12.996 -4.536 -28.007 1.00 88.12 280 ARG A O 1
ATOM 2287 N N . ALA A 1 281 ? -11.251 -4.712 -29.414 1.00 87.38 281 ALA A N 1
ATOM 2288 C CA . ALA A 1 281 ? -11.637 -3.574 -30.252 1.00 87.38 281 ALA A CA 1
ATOM 2289 C C . ALA A 1 281 ? -13.031 -3.753 -30.878 1.00 87.38 281 ALA A C 1
ATOM 2291 O O . ALA A 1 281 ? -13.811 -2.807 -30.930 1.00 87.38 281 ALA A O 1
ATOM 2292 N N . LEU A 1 282 ? -13.375 -4.975 -31.302 1.00 87.75 282 LEU A N 1
ATOM 2293 C CA . LEU A 1 282 ? -14.714 -5.287 -31.805 1.00 87.75 282 LEU A CA 1
ATOM 2294 C C . LEU A 1 282 ? -15.760 -5.198 -30.683 1.00 87.75 282 LEU A C 1
ATOM 2296 O O . LEU A 1 282 ? -16.817 -4.599 -30.870 1.00 87.75 282 LEU A O 1
ATOM 2300 N N . ALA A 1 283 ? -15.459 -5.767 -29.511 1.00 90.56 283 ALA A N 1
ATOM 2301 C CA . ALA A 1 283 ? -16.360 -5.787 -28.361 1.00 90.56 283 ALA A CA 1
ATOM 2302 C C . ALA A 1 283 ? -16.750 -4.377 -27.882 1.00 90.56 283 ALA A C 1
ATOM 2304 O O . ALA A 1 283 ? -17.906 -4.170 -27.515 1.00 90.56 283 ALA A O 1
ATOM 2305 N N . GLU A 1 284 ? -15.822 -3.416 -27.938 1.00 88.62 284 GLU A N 1
ATOM 2306 C CA . GLU A 1 284 ? -16.052 -2.006 -27.585 1.00 88.62 284 GLU A CA 1
ATOM 2307 C C . GLU A 1 284 ? -17.021 -1.279 -28.537 1.00 88.62 284 GLU A C 1
ATOM 2309 O O . GLU A 1 284 ? -17.680 -0.328 -28.125 1.00 88.62 284 GLU A O 1
ATOM 2314 N N . ILE A 1 285 ? -17.138 -1.721 -29.795 1.00 89.00 285 ILE A N 1
ATOM 2315 C CA . ILE A 1 285 ? -17.936 -1.045 -30.836 1.00 89.00 285 ILE A CA 1
ATOM 2316 C C . ILE A 1 285 ? -19.365 -1.606 -30.922 1.00 89.00 285 ILE A C 1
ATOM 2318 O O . ILE A 1 285 ? -20.291 -0.912 -31.352 1.00 89.00 285 ILE A O 1
ATOM 2322 N N . THR A 1 286 ? -19.575 -2.867 -30.529 1.00 90.44 286 THR A N 1
ATOM 2323 C CA . THR A 1 286 ? -20.894 -3.514 -30.635 1.00 90.44 286 THR A CA 1
ATOM 2324 C C . THR A 1 286 ? -21.980 -2.799 -29.821 1.00 90.44 286 THR A C 1
ATOM 2326 O O . THR A 1 286 ? -21.787 -2.473 -28.654 1.00 90.44 286 THR A O 1
ATOM 2329 N N . ARG A 1 287 ? -23.173 -2.623 -30.414 1.00 91.69 287 ARG A N 1
ATOM 2330 C CA . ARG A 1 287 ? -24.295 -1.887 -29.791 1.00 91.69 287 ARG A CA 1
ATOM 2331 C C . ARG A 1 287 ? -24.839 -2.540 -28.521 1.00 91.69 287 ARG A C 1
ATOM 2333 O O . ARG A 1 287 ? -25.226 -1.840 -27.596 1.00 91.69 287 ARG A O 1
ATOM 2340 N N . GLU A 1 288 ? -24.912 -3.870 -28.495 1.00 91.88 288 GLU A N 1
ATOM 2341 C CA . GLU A 1 288 ? -25.504 -4.608 -27.371 1.00 91.88 288 GLU A CA 1
ATOM 2342 C C . GLU A 1 288 ? -24.539 -4.800 -26.194 1.00 91.88 288 GLU A C 1
ATOM 2344 O O . GLU A 1 288 ? -24.977 -5.158 -25.108 1.00 91.88 288 GLU A O 1
ATOM 2349 N N . GLY A 1 289 ? -23.226 -4.639 -26.399 1.00 89.69 289 GLY A N 1
ATOM 2350 C CA . GLY A 1 289 ? -22.223 -4.729 -25.333 1.00 89.69 289 GLY A CA 1
ATOM 2351 C C . GLY A 1 289 ? -22.015 -6.111 -24.691 1.00 89.69 289 GLY A C 1
ATOM 2352 O O . GLY A 1 289 ? -21.109 -6.246 -23.873 1.00 89.69 289 GLY A O 1
ATOM 2353 N N . ARG A 1 290 ? -22.763 -7.159 -25.074 1.00 92.06 290 ARG A N 1
ATOM 2354 C CA . ARG A 1 290 ? -22.687 -8.514 -24.474 1.00 92.06 290 ARG A CA 1
ATOM 2355 C C . ARG A 1 290 ? -21.263 -9.072 -24.393 1.00 92.06 290 ARG A C 1
ATOM 2357 O O . ARG A 1 290 ? -20.876 -9.657 -23.388 1.00 92.06 290 ARG A O 1
ATOM 2364 N N . MET A 1 291 ? -20.464 -8.882 -25.444 1.00 92.12 291 MET A N 1
ATOM 2365 C CA . MET A 1 291 ? -19.076 -9.358 -25.477 1.00 92.12 291 MET A CA 1
ATOM 2366 C C . MET A 1 291 ? -18.181 -8.590 -24.496 1.00 92.12 291 MET A C 1
ATOM 2368 O O . MET A 1 291 ? -17.338 -9.190 -23.834 1.00 92.12 291 MET A O 1
ATOM 2372 N N . ASN A 1 292 ? -18.379 -7.276 -24.366 1.00 92.88 292 ASN A N 1
ATOM 2373 C CA . ASN A 1 292 ? -17.634 -6.451 -23.418 1.00 92.88 292 ASN A CA 1
ATOM 2374 C C . ASN A 1 292 ? -17.958 -6.847 -21.965 1.00 92.88 292 ASN A C 1
ATOM 2376 O O . ASN A 1 292 ? -17.071 -6.930 -21.117 1.00 92.88 292 ASN A O 1
ATOM 2380 N N . GLU A 1 293 ? -19.222 -7.182 -21.690 1.00 91.31 293 GLU A N 1
ATOM 2381 C CA . GLU A 1 293 ? -19.640 -7.701 -20.384 1.00 91.31 293 GLU A CA 1
ATOM 2382 C C . GLU A 1 293 ? -18.978 -9.043 -20.043 1.00 91.31 293 GLU A C 1
ATOM 2384 O O . GLU A 1 293 ? -18.575 -9.244 -18.899 1.00 91.31 293 GLU A O 1
ATOM 2389 N N . LEU A 1 294 ? -18.823 -9.941 -21.023 1.00 93.25 294 LEU A N 1
ATOM 2390 C CA . LEU A 1 294 ? -18.141 -11.225 -20.825 1.00 93.25 294 LEU A CA 1
ATOM 2391 C C . LEU A 1 294 ? -16.633 -11.056 -20.605 1.00 93.25 294 LEU A C 1
ATOM 2393 O O . LEU A 1 294 ? -16.062 -11.739 -19.758 1.00 93.25 294 LEU A O 1
ATOM 2397 N N . LEU A 1 295 ? -15.988 -10.135 -21.327 1.00 94.06 295 LEU A N 1
ATOM 2398 C CA . LEU A 1 295 ? -14.556 -9.856 -21.166 1.00 94.06 295 LEU A CA 1
ATOM 2399 C C . LEU A 1 295 ? -14.228 -9.269 -19.784 1.00 94.06 295 LEU A C 1
ATOM 2401 O O . LEU A 1 295 ? -13.170 -9.569 -19.234 1.00 94.06 295 LEU A O 1
ATOM 2405 N N . ASN A 1 296 ? -15.151 -8.492 -19.208 1.00 94.19 296 ASN A N 1
ATOM 2406 C CA . ASN A 1 296 ? -14.989 -7.818 -17.915 1.00 94.19 296 ASN A CA 1
ATOM 2407 C C . ASN A 1 296 ? -15.849 -8.439 -16.798 1.00 94.19 296 ASN A C 1
ATOM 2409 O O . ASN A 1 296 ? -16.143 -7.790 -15.787 1.00 94.19 296 ASN A O 1
ATOM 2413 N N . ILE A 1 297 ? -16.261 -9.701 -16.963 1.00 96.25 297 ILE A N 1
ATOM 2414 C CA . ILE A 1 297 ? -17.187 -10.369 -16.042 1.00 96.25 297 ILE A CA 1
ATOM 2415 C C . ILE A 1 297 ? -16.631 -10.441 -14.618 1.00 96.25 297 ILE A C 1
ATOM 2417 O O . ILE A 1 297 ? -17.378 -10.233 -13.669 1.00 96.25 297 ILE A O 1
ATOM 2421 N N . SER A 1 298 ? -15.323 -10.651 -14.451 1.00 95.31 298 SER A N 1
ATOM 2422 C CA . SER A 1 298 ? -14.679 -10.733 -13.135 1.00 95.31 298 SER A CA 1
ATOM 2423 C C . SER A 1 298 ? -14.856 -9.437 -12.341 1.00 95.31 298 SER A C 1
ATOM 2425 O O . SER A 1 298 ? -15.362 -9.463 -11.220 1.00 95.31 298 SER A O 1
ATOM 2427 N N . SER A 1 299 ? -14.546 -8.290 -12.945 1.00 94.44 299 SER A N 1
ATOM 2428 C CA . SER A 1 299 ? -14.734 -6.975 -12.330 1.00 94.44 299 SER A CA 1
ATOM 2429 C C . SER A 1 299 ? -16.200 -6.708 -11.995 1.00 94.44 299 SER A C 1
ATOM 2431 O O . SER A 1 299 ? -16.502 -6.221 -10.907 1.00 94.44 299 SER A O 1
ATOM 2433 N N . ARG A 1 300 ? -17.126 -7.090 -12.882 1.00 93.19 300 ARG A N 1
ATOM 2434 C CA . ARG A 1 300 ? -18.562 -6.919 -12.633 1.00 93.19 300 ARG A CA 1
ATOM 2435 C C . ARG A 1 300 ? -19.071 -7.824 -11.514 1.00 93.19 300 ARG A C 1
ATOM 2437 O O . ARG A 1 300 ? -19.824 -7.369 -10.662 1.00 93.19 300 ARG A O 1
ATOM 2444 N N . THR A 1 301 ? -18.642 -9.085 -11.474 1.00 96.12 301 THR A N 1
ATOM 2445 C CA . THR A 1 301 ? -18.984 -10.008 -10.380 1.00 96.12 301 THR A CA 1
ATOM 2446 C C . THR A 1 301 ? -18.441 -9.516 -9.045 1.00 96.12 301 THR A C 1
ATOM 2448 O O . THR A 1 301 ? -19.161 -9.561 -8.054 1.00 96.12 301 THR A O 1
ATOM 2451 N N . PHE A 1 302 ? -17.225 -8.964 -9.028 1.00 95.88 302 PHE A N 1
ATOM 2452 C CA . PHE A 1 302 ? -16.625 -8.372 -7.837 1.00 95.88 302 PHE A CA 1
ATOM 2453 C C . PHE A 1 302 ? -17.432 -7.169 -7.320 1.00 95.88 302 PHE A C 1
ATOM 2455 O O . PHE A 1 302 ? -17.701 -7.075 -6.122 1.00 95.88 302 PHE A O 1
ATOM 2462 N N . GLN A 1 303 ? -17.870 -6.282 -8.221 1.00 93.62 303 GLN A N 1
ATOM 2463 C CA . GLN A 1 303 ? -18.718 -5.133 -7.883 1.00 93.62 303 GLN A CA 1
ATOM 2464 C C . GLN A 1 303 ? -20.111 -5.562 -7.403 1.00 93.62 303 GLN A C 1
ATOM 2466 O O . GLN A 1 303 ? -20.569 -5.096 -6.364 1.00 93.62 303 GLN A O 1
ATOM 2471 N N . ASN A 1 304 ? -20.760 -6.489 -8.114 1.00 94.88 304 ASN A N 1
ATOM 2472 C CA . ASN A 1 304 ? -22.092 -6.992 -7.767 1.00 94.88 304 ASN A CA 1
ATOM 2473 C C . ASN A 1 304 ? -22.107 -7.743 -6.431 1.00 94.88 304 ASN A C 1
ATOM 2475 O O . ASN A 1 304 ? -23.096 -7.685 -5.707 1.00 94.88 304 ASN A O 1
ATOM 2479 N N . ALA A 1 305 ? -21.019 -8.439 -6.096 1.00 95.69 305 ALA A N 1
ATOM 2480 C CA . ALA A 1 305 ? -20.866 -9.110 -4.810 1.00 95.69 305 ALA A CA 1
ATOM 2481 C C . ALA A 1 305 ? -20.657 -8.127 -3.641 1.00 95.69 305 ALA A C 1
ATOM 2483 O O . ALA A 1 305 ? -20.636 -8.554 -2.490 1.00 95.69 305 ALA A O 1
ATOM 2484 N N . GLY A 1 306 ? -20.473 -6.828 -3.911 1.00 94.31 306 GLY A N 1
ATOM 2485 C CA . GLY A 1 306 ? -20.262 -5.816 -2.878 1.00 94.31 306 GLY A CA 1
ATOM 2486 C C . GLY A 1 306 ? -18.946 -5.980 -2.116 1.00 94.31 306 GLY A C 1
ATOM 2487 O O . GLY A 1 306 ? -18.780 -5.369 -1.066 1.00 94.31 306 GLY A O 1
ATOM 2488 N N . LEU A 1 307 ? -17.991 -6.767 -2.631 1.00 92.44 307 LEU A N 1
ATOM 2489 C CA . LEU A 1 307 ? -16.733 -7.072 -1.936 1.00 92.44 307 LEU A CA 1
ATOM 2490 C C . LEU A 1 307 ? -15.878 -5.824 -1.678 1.00 92.44 307 LEU A C 1
ATOM 2492 O O . LEU A 1 307 ? -15.121 -5.795 -0.716 1.00 92.44 307 LEU A O 1
ATOM 2496 N N . GLY A 1 308 ? -16.024 -4.780 -2.500 1.00 91.75 308 GLY A N 1
ATOM 2497 C CA . GLY A 1 308 ? -15.364 -3.489 -2.282 1.00 91.75 308 GLY A CA 1
ATOM 2498 C C . GLY A 1 308 ? -15.959 -2.649 -1.144 1.00 91.75 308 GLY A C 1
ATOM 2499 O O . GLY A 1 308 ? -15.317 -1.698 -0.713 1.00 91.75 308 GLY A O 1
ATOM 2500 N N . LEU A 1 309 ? -17.165 -2.977 -0.666 1.00 94.31 309 LEU A N 1
ATOM 2501 C CA . LEU A 1 309 ? -17.832 -2.292 0.450 1.00 94.31 309 LEU A CA 1
ATOM 2502 C C . LEU A 1 309 ? -17.564 -2.972 1.796 1.00 94.31 309 LEU A C 1
ATOM 2504 O O . LEU A 1 309 ? -17.826 -2.380 2.841 1.00 94.31 309 LEU A O 1
ATOM 2508 N N . ILE A 1 310 ? -17.090 -4.219 1.780 1.00 94.06 310 ILE A N 1
ATOM 2509 C CA . ILE A 1 310 ? -16.817 -4.973 3.000 1.00 94.06 310 ILE A CA 1
ATOM 2510 C C . ILE A 1 310 ? -15.601 -4.358 3.692 1.00 94.06 310 ILE A C 1
ATOM 2512 O O . ILE A 1 310 ? -14.533 -4.215 3.095 1.00 94.06 310 ILE A O 1
ATOM 2516 N N . GLU A 1 311 ? -15.764 -4.019 4.970 1.00 91.62 311 GLU A N 1
ATOM 2517 C CA . GLU A 1 311 ? -14.664 -3.521 5.788 1.00 91.62 311 GLU A CA 1
ATOM 2518 C C . GLU A 1 311 ? -13.553 -4.578 5.901 1.00 91.62 311 GLU A C 1
ATOM 2520 O O . GLU A 1 311 ? -13.836 -5.759 6.134 1.00 91.62 311 GLU A O 1
ATOM 2525 N N . PRO A 1 312 ? -12.273 -4.191 5.764 1.00 90.81 312 PRO A N 1
ATOM 2526 C CA . PRO A 1 312 ? -11.171 -5.139 5.823 1.00 90.81 312 PRO A CA 1
ATOM 2527 C C . PRO A 1 312 ? -11.069 -5.758 7.223 1.00 90.81 312 PRO A C 1
ATOM 2529 O O . PRO A 1 312 ? -10.649 -5.105 8.179 1.00 90.81 312 PRO A O 1
ATOM 2532 N N . CYS A 1 313 ? -11.422 -7.042 7.340 1.00 90.31 313 CYS A N 1
ATOM 2533 C CA . CYS A 1 313 ? -11.407 -7.765 8.616 1.00 90.31 313 CYS A CA 1
ATOM 2534 C C . CYS A 1 313 ? -9.993 -8.109 9.110 1.00 90.31 313 CYS A C 1
ATOM 2536 O O . CYS A 1 313 ? -9.799 -8.356 10.298 1.00 90.31 313 CYS A O 1
ATOM 2538 N N . ALA A 1 314 ? -9.009 -8.151 8.208 1.00 92.56 314 ALA A N 1
ATOM 2539 C CA . ALA A 1 314 ? -7.627 -8.483 8.524 1.00 92.56 314 ALA A CA 1
ATOM 2540 C C . ALA A 1 314 ? -6.699 -7.333 8.133 1.00 92.56 314 ALA A C 1
ATOM 2542 O O . ALA A 1 314 ? -6.793 -6.772 7.041 1.00 92.56 314 ALA A O 1
ATOM 2543 N N . LYS A 1 315 ? -5.778 -7.011 9.038 1.00 91.81 315 LYS A N 1
ATOM 2544 C CA . LYS A 1 315 ? -4.696 -6.048 8.834 1.00 91.81 315 LYS A CA 1
ATOM 2545 C C . LYS A 1 315 ? -3.376 -6.731 9.206 1.00 91.81 315 LYS A C 1
ATOM 2547 O O . LYS A 1 315 ? -3.389 -7.614 10.068 1.00 91.81 315 LYS A O 1
ATOM 2552 N N . PRO A 1 316 ? -2.245 -6.366 8.580 1.00 95.38 316 PRO A N 1
ATOM 2553 C CA . PRO A 1 316 ? -0.948 -6.878 9.008 1.00 95.38 316 PRO A CA 1
ATOM 2554 C C . PRO A 1 316 ? -0.694 -6.479 10.466 1.00 95.38 316 PRO A C 1
ATOM 2556 O O . PRO A 1 316 ? -1.014 -5.362 10.866 1.00 95.38 316 PRO A O 1
ATOM 2559 N N . GLY A 1 317 ? -0.125 -7.390 11.260 1.00 94.00 317 GLY A N 1
ATOM 2560 C CA . GLY A 1 317 ? 0.157 -7.126 12.676 1.00 94.00 317 GLY A CA 1
ATOM 2561 C C . GLY A 1 317 ? 1.242 -6.068 12.885 1.00 94.00 317 GLY A C 1
ATOM 2562 O O . GLY A 1 317 ? 1.184 -5.321 13.856 1.00 94.00 317 GLY A O 1
ATOM 2563 N N . ALA A 1 318 ? 2.194 -5.973 11.951 1.00 95.44 318 ALA A N 1
ATOM 2564 C CA . ALA A 1 318 ? 3.265 -4.988 11.967 1.00 95.44 318 ALA A CA 1
ATOM 2565 C C . ALA A 1 318 ? 3.601 -4.490 10.554 1.00 95.44 318 ALA A C 1
ATOM 2567 O O . ALA A 1 318 ? 3.468 -5.228 9.575 1.00 95.44 318 ALA A O 1
ATOM 2568 N N . LEU A 1 319 ? 4.067 -3.247 10.467 1.00 96.12 319 LEU A N 1
ATOM 2569 C CA . LEU A 1 319 ? 4.598 -2.603 9.268 1.00 96.12 319 LEU A CA 1
ATOM 2570 C C . LEU A 1 319 ? 5.987 -2.043 9.579 1.00 96.12 319 LEU A C 1
ATOM 2572 O O . LEU A 1 319 ? 6.196 -1.475 10.648 1.00 96.12 319 LEU A O 1
ATOM 2576 N N . ALA A 1 320 ? 6.926 -2.178 8.646 1.00 96.19 320 ALA A N 1
ATOM 2577 C CA . ALA A 1 320 ? 8.282 -1.659 8.790 1.00 96.19 320 ALA A CA 1
ATOM 2578 C C . ALA A 1 320 ? 8.736 -0.981 7.488 1.00 96.19 320 ALA A C 1
ATOM 2580 O O . ALA A 1 320 ? 8.410 -1.477 6.405 1.00 96.19 320 ALA A O 1
ATOM 2581 N N . PRO A 1 321 ? 9.496 0.125 7.562 1.00 95.62 321 PRO A N 1
ATOM 2582 C CA . PRO A 1 321 ? 10.184 0.672 6.403 1.00 95.62 321 PRO A CA 1
ATOM 2583 C C . PRO A 1 321 ? 11.286 -0.296 5.933 1.00 95.62 321 PRO A C 1
ATOM 2585 O O . PRO A 1 321 ? 11.766 -1.124 6.712 1.00 95.62 321 PRO A O 1
ATOM 2588 N N . PRO A 1 322 ? 11.721 -0.210 4.668 1.00 95.06 322 PRO A N 1
ATOM 2589 C CA . PRO A 1 322 ? 12.830 -1.020 4.171 1.00 95.06 322 PRO A CA 1
ATOM 2590 C C . PRO A 1 322 ? 14.116 -0.767 4.972 1.00 95.06 322 PRO A C 1
ATOM 2592 O O . PRO A 1 322 ? 14.341 0.331 5.482 1.00 95.06 322 PRO A O 1
ATOM 2595 N N . ILE A 1 323 ? 14.960 -1.795 5.083 1.00 94.50 323 ILE A N 1
ATOM 2596 C CA . ILE A 1 323 ? 16.271 -1.691 5.738 1.00 94.50 323 ILE A CA 1
ATOM 2597 C C . ILE A 1 323 ? 17.154 -0.756 4.910 1.00 94.50 323 ILE A C 1
ATOM 2599 O O . ILE A 1 323 ? 17.302 -0.939 3.701 1.00 94.50 323 ILE A O 1
ATOM 2603 N N . THR A 1 324 ? 17.752 0.231 5.569 1.00 91.81 324 THR A N 1
ATOM 2604 C CA . THR A 1 324 ? 18.674 1.183 4.947 1.00 91.81 324 THR A CA 1
ATOM 2605 C C . THR A 1 324 ? 20.107 0.910 5.378 1.00 91.81 324 THR A C 1
ATOM 2607 O O . THR A 1 324 ? 20.368 0.486 6.505 1.00 91.81 324 THR A O 1
ATOM 2610 N N . ILE A 1 325 ? 21.045 1.188 4.476 1.00 91.75 325 ILE A N 1
ATOM 2611 C CA . ILE A 1 325 ? 22.475 1.099 4.768 1.00 91.75 325 ILE A CA 1
ATOM 2612 C C . ILE A 1 325 ? 22.877 2.314 5.603 1.00 91.75 325 ILE A C 1
ATOM 2614 O O . ILE A 1 325 ? 22.681 3.454 5.181 1.00 91.75 325 ILE A O 1
ATOM 2618 N N . SER A 1 326 ? 23.481 2.059 6.758 1.00 91.00 326 SER A N 1
ATOM 2619 C CA . SER A 1 326 ? 24.101 3.079 7.595 1.00 91.00 326 SER A CA 1
ATOM 2620 C C . SER A 1 326 ? 25.565 3.228 7.178 1.00 91.00 326 SER A C 1
ATOM 2622 O O . SER A 1 326 ? 26.368 2.292 7.231 1.00 91.00 326 SER A O 1
ATOM 2624 N N . CYS A 1 327 ? 25.908 4.405 6.657 1.00 91.12 327 CYS A N 1
ATOM 2625 C CA . CYS A 1 327 ? 27.267 4.739 6.257 1.00 91.12 327 CYS A CA 1
ATOM 2626 C C . CYS A 1 327 ? 27.502 6.243 6.416 1.00 91.12 327 CYS A C 1
ATOM 2628 O O . CYS A 1 327 ? 26.673 7.058 6.020 1.00 91.12 327 CYS A O 1
ATOM 2630 N N . SER A 1 328 ? 28.676 6.634 6.915 1.00 88.62 328 SER A N 1
ATOM 2631 C CA . SER A 1 328 ? 29.054 8.045 7.097 1.00 88.62 328 SER A CA 1
ATOM 2632 C C . SER A 1 328 ? 29.343 8.799 5.788 1.00 88.62 328 SER A C 1
ATOM 2634 O O . SER A 1 328 ? 29.692 9.978 5.808 1.00 88.62 328 SER A O 1
ATOM 2636 N N . ASN A 1 329 ? 29.236 8.135 4.634 1.00 88.81 329 ASN A N 1
ATOM 2637 C CA . ASN A 1 329 ? 29.532 8.719 3.331 1.00 88.81 329 ASN A CA 1
ATOM 2638 C C . ASN A 1 329 ? 28.310 9.440 2.736 1.00 88.81 329 ASN A C 1
ATOM 2640 O O . ASN A 1 329 ? 27.270 8.825 2.517 1.00 88.81 329 ASN A O 1
ATOM 2644 N N . GLN A 1 330 ? 28.462 10.716 2.368 1.00 89.06 330 GLN A N 1
ATOM 2645 C CA . GLN A 1 330 ? 27.385 11.513 1.767 1.00 89.06 330 GLN A CA 1
ATOM 2646 C C . GLN A 1 330 ? 26.866 10.932 0.444 1.00 89.06 330 GLN A C 1
ATOM 2648 O O . GLN A 1 330 ? 25.677 11.052 0.156 1.00 89.06 330 GLN A O 1
ATOM 2653 N N . PHE A 1 331 ? 27.727 10.271 -0.337 1.00 88.00 331 PHE A N 1
ATOM 2654 C CA . PHE A 1 331 ? 27.323 9.630 -1.592 1.00 88.00 331 PHE A CA 1
ATOM 2655 C C . PHE A 1 331 ? 26.211 8.592 -1.381 1.00 88.00 331 PHE A C 1
ATOM 2657 O O . PHE A 1 331 ? 25.269 8.540 -2.163 1.00 88.00 331 PHE A O 1
ATOM 2664 N N . VAL A 1 332 ? 26.272 7.835 -0.280 1.00 89.88 332 VAL A N 1
ATOM 2665 C CA . VAL A 1 332 ? 25.261 6.820 0.057 1.00 89.88 332 VAL A CA 1
ATOM 2666 C C . VAL A 1 332 ? 23.909 7.476 0.325 1.00 89.88 332 VAL A C 1
ATOM 2668 O O . VAL A 1 332 ? 22.888 6.976 -0.126 1.00 89.88 332 VAL A O 1
ATOM 2671 N N . ASN A 1 333 ? 23.884 8.637 0.984 1.00 89.31 333 ASN A N 1
ATOM 2672 C CA . ASN A 1 333 ? 22.636 9.363 1.231 1.00 89.31 333 ASN A CA 1
ATOM 2673 C C . ASN A 1 333 ? 21.989 9.883 -0.059 1.00 89.31 333 ASN A C 1
ATOM 2675 O O . ASN A 1 333 ? 20.764 9.887 -0.166 1.00 89.31 333 ASN A O 1
ATOM 2679 N N . VAL A 1 334 ? 22.794 10.331 -1.028 1.00 91.12 334 VAL A N 1
ATOM 2680 C CA . VAL A 1 334 ? 22.293 10.747 -2.350 1.00 91.12 334 VAL A CA 1
ATOM 2681 C C . VAL A 1 334 ? 21.751 9.535 -3.099 1.00 91.12 334 VAL A C 1
ATOM 2683 O O . VAL A 1 334 ? 20.622 9.561 -3.571 1.00 91.12 334 VAL A O 1
ATOM 2686 N N . GLU A 1 335 ? 22.499 8.436 -3.106 1.00 91.31 335 GLU A N 1
ATOM 2687 C CA . GLU A 1 335 ? 22.071 7.209 -3.764 1.00 91.31 335 GLU A CA 1
ATOM 2688 C C . GLU A 1 335 ? 20.798 6.620 -3.152 1.00 91.31 335 GLU A C 1
ATOM 2690 O O . GLU A 1 335 ? 19.920 6.187 -3.889 1.00 91.31 335 GLU A O 1
ATOM 2695 N N . ILE A 1 336 ? 20.647 6.625 -1.824 1.00 90.62 336 ILE A N 1
ATOM 2696 C CA . ILE A 1 336 ? 19.402 6.197 -1.171 1.00 90.62 336 ILE A CA 1
ATOM 2697 C C . ILE A 1 336 ? 18.232 7.047 -1.676 1.00 90.62 336 ILE A C 1
ATOM 2699 O O . ILE A 1 336 ? 17.170 6.503 -1.965 1.00 90.62 336 ILE A O 1
ATOM 2703 N N . ARG A 1 337 ? 18.407 8.365 -1.845 1.00 89.88 337 ARG A N 1
ATOM 2704 C CA . ARG A 1 337 ? 17.357 9.220 -2.422 1.00 89.88 337 ARG A CA 1
ATOM 2705 C C . ARG A 1 337 ? 17.042 8.838 -3.867 1.00 89.88 337 ARG A C 1
ATOM 2707 O O . ARG A 1 337 ? 15.873 8.665 -4.205 1.00 89.88 337 ARG A O 1
ATOM 2714 N N . ASP A 1 338 ? 18.061 8.637 -4.689 1.00 91.50 338 ASP A N 1
ATOM 2715 C CA . ASP A 1 338 ? 17.881 8.338 -6.111 1.00 91.50 338 ASP A CA 1
ATOM 2716 C C . ASP A 1 338 ? 17.333 6.926 -6.366 1.00 91.50 338 ASP A C 1
ATOM 2718 O O . ASP A 1 338 ? 16.602 6.711 -7.330 1.00 91.50 338 ASP A O 1
ATOM 2722 N N . THR A 1 339 ? 17.641 5.963 -5.497 1.00 91.25 339 THR A N 1
ATOM 2723 C CA . THR A 1 339 ? 17.231 4.558 -5.652 1.00 91.25 339 THR A CA 1
ATOM 2724 C C . THR A 1 339 ? 15.914 4.248 -4.950 1.00 91.25 339 THR A C 1
ATOM 2726 O O . THR A 1 339 ? 15.024 3.664 -5.564 1.00 91.25 339 THR A O 1
ATOM 2729 N N . LEU A 1 340 ? 15.771 4.639 -3.680 1.00 91.38 340 LEU A N 1
ATOM 2730 C CA . LEU A 1 340 ? 14.608 4.303 -2.859 1.00 91.38 340 LEU A CA 1
ATOM 2731 C C . LEU A 1 340 ? 13.407 5.187 -3.182 1.00 91.38 340 LEU A C 1
ATOM 2733 O O . LEU A 1 340 ? 12.283 4.698 -3.263 1.00 91.38 340 LEU A O 1
ATOM 2737 N N . PHE A 1 341 ? 13.643 6.488 -3.357 1.00 89.81 341 PHE A N 1
ATOM 2738 C CA . PHE A 1 341 ? 12.579 7.430 -3.692 1.00 89.81 341 PHE A CA 1
ATOM 2739 C C . PHE A 1 341 ? 12.451 7.607 -5.200 1.00 89.81 341 PHE A C 1
ATOM 2741 O O . PHE A 1 341 ? 11.328 7.664 -5.680 1.00 89.81 341 PHE A O 1
ATOM 2748 N N . ASN A 1 342 ? 13.571 7.640 -5.925 1.00 90.38 342 ASN A N 1
ATOM 2749 C CA . ASN A 1 342 ? 13.655 7.817 -7.373 1.00 90.38 342 ASN A CA 1
ATOM 2750 C C . ASN A 1 342 ? 12.733 8.937 -7.911 1.00 90.38 342 ASN A C 1
ATOM 2752 O O . ASN A 1 342 ? 11.579 8.689 -8.288 1.00 90.38 342 ASN A O 1
ATOM 2756 N N . PRO A 1 343 ? 13.247 10.175 -8.029 1.00 86.06 343 PRO A N 1
ATOM 2757 C CA . PRO A 1 343 ? 12.439 11.330 -8.416 1.00 86.06 343 PRO A CA 1
ATOM 2758 C C . PRO A 1 343 ? 11.899 11.254 -9.851 1.00 86.06 343 PRO A C 1
ATOM 2760 O O . PRO A 1 343 ? 10.988 12.002 -10.187 1.00 86.06 343 PRO A O 1
ATOM 2763 N N . SER A 1 344 ? 12.420 10.361 -10.701 1.00 84.31 344 SER A N 1
ATOM 2764 C CA . SER A 1 344 ? 11.876 10.146 -12.048 1.00 84.31 344 SER A CA 1
ATOM 2765 C C . SER A 1 344 ? 10.629 9.257 -12.047 1.00 84.31 344 SER A C 1
ATOM 2767 O O . SER A 1 344 ? 9.742 9.430 -12.877 1.00 84.31 344 SER A O 1
ATOM 2769 N N . VAL A 1 345 ? 10.530 8.331 -11.087 1.00 87.38 345 VAL A N 1
ATOM 2770 C CA . VAL A 1 345 ? 9.461 7.326 -11.012 1.00 87.38 345 VAL A CA 1
ATOM 2771 C C . VAL A 1 345 ? 8.224 7.884 -10.312 1.00 87.38 345 VAL A C 1
ATOM 2773 O O . VAL A 1 345 ? 7.111 7.729 -10.815 1.00 87.38 345 VAL A O 1
ATOM 2776 N N . GLN A 1 346 ? 8.395 8.582 -9.189 1.00 86.81 346 GLN A N 1
ATOM 2777 C CA . GLN A 1 346 ? 7.280 9.132 -8.405 1.00 86.81 346 GLN A CA 1
ATOM 2778 C C . GLN A 1 346 ? 6.269 9.967 -9.210 1.00 86.81 346 GLN A C 1
ATOM 2780 O O . GLN A 1 346 ? 5.079 9.649 -9.143 1.00 86.81 346 GLN A O 1
ATOM 2785 N N . PRO A 1 347 ? 6.677 10.975 -10.009 1.00 85.88 347 PRO A N 1
ATOM 2786 C CA . PRO A 1 347 ? 5.730 11.800 -10.757 1.00 85.88 347 PRO A CA 1
ATOM 2787 C C . PRO A 1 347 ? 5.043 11.042 -11.898 1.00 85.88 347 PRO A C 1
ATOM 2789 O O . PRO A 1 347 ? 4.034 11.507 -12.408 1.00 85.88 347 PRO A O 1
ATOM 2792 N N . THR A 1 348 ? 5.572 9.890 -12.325 1.00 85.81 348 THR A N 1
ATOM 2793 C CA . THR A 1 348 ? 4.922 9.067 -13.361 1.00 85.81 348 THR A CA 1
ATOM 2794 C C . THR A 1 348 ? 3.813 8.182 -12.793 1.00 85.81 348 THR A C 1
ATOM 2796 O O . THR A 1 348 ? 2.856 7.863 -13.505 1.00 85.81 348 THR A O 1
ATOM 2799 N N . LEU A 1 349 ? 3.942 7.775 -11.526 1.00 87.06 349 LEU A N 1
ATOM 2800 C CA . LEU A 1 349 ? 2.937 6.996 -10.800 1.00 87.06 349 LEU A CA 1
ATOM 2801 C C . LEU A 1 349 ? 1.829 7.885 -10.240 1.00 87.06 349 LEU A C 1
ATOM 2803 O O . LEU A 1 349 ? 0.664 7.492 -10.249 1.00 87.06 349 LEU A O 1
ATOM 2807 N N . LEU A 1 350 ? 2.203 9.065 -9.756 1.00 84.81 350 LEU A N 1
ATOM 2808 C CA . LEU A 1 350 ? 1.277 10.083 -9.282 1.00 84.81 350 LEU A CA 1
ATOM 2809 C C . LEU A 1 350 ? 0.720 10.884 -10.470 1.00 84.81 350 LEU A C 1
ATOM 2811 O O . LEU A 1 350 ? 1.269 10.858 -11.571 1.00 84.81 350 LEU A O 1
ATOM 2815 N N . GLU A 1 351 ? -0.408 11.565 -10.278 1.00 74.62 351 GLU A N 1
ATOM 2816 C CA . GLU A 1 351 ? -0.924 12.484 -11.298 1.00 74.62 351 GLU A CA 1
ATOM 2817 C C . GLU A 1 351 ? 0.095 13.605 -11.571 1.00 74.62 351 GLU A C 1
ATOM 2819 O O . GLU A 1 351 ? 0.789 14.036 -10.642 1.00 74.62 351 GLU A O 1
ATOM 2824 N N . PRO A 1 352 ? 0.205 14.091 -12.824 1.00 71.88 352 PRO A N 1
ATOM 2825 C CA . PRO A 1 352 ? 1.099 15.198 -13.128 1.00 71.88 352 PRO A CA 1
ATOM 2826 C C . PRO A 1 352 ? 0.713 16.420 -12.281 1.00 71.88 352 PRO A C 1
ATOM 2828 O O . PRO A 1 352 ? -0.479 16.646 -12.042 1.00 71.88 352 PRO A O 1
ATOM 2831 N N . PRO A 1 353 ? 1.694 17.215 -11.819 1.00 65.06 353 PRO A N 1
ATOM 2832 C CA . PRO A 1 353 ? 1.409 18.412 -11.043 1.00 65.06 353 PRO A CA 1
ATOM 2833 C C . PRO A 1 353 ? 0.450 19.306 -11.832 1.00 65.06 353 PRO A C 1
ATOM 2835 O O . PRO A 1 353 ? 0.694 19.608 -13.001 1.00 65.06 353 PRO A O 1
ATOM 2838 N N . ARG A 1 354 ? -0.660 19.706 -11.199 1.00 60.94 354 ARG A N 1
ATOM 2839 C CA . ARG A 1 354 ? -1.598 20.663 -11.795 1.00 60.94 354 ARG A CA 1
ATOM 2840 C C . ARG A 1 354 ? -0.828 21.946 -12.083 1.00 60.94 354 ARG A C 1
ATOM 2842 O O . ARG A 1 354 ? -0.227 22.511 -11.169 1.00 60.94 354 ARG A O 1
ATOM 2849 N N . GLU A 1 355 ? -0.820 22.382 -13.341 1.00 59.19 355 GLU A N 1
ATOM 2850 C CA . GLU A 1 355 ? -0.182 23.645 -13.690 1.00 59.19 355 GLU A CA 1
ATOM 2851 C C . GLU A 1 355 ? -0.842 24.792 -12.905 1.00 59.19 355 GLU A C 1
ATOM 2853 O O . GLU A 1 355 ? -2.073 24.854 -12.829 1.00 59.19 355 GLU A O 1
ATOM 2858 N N . PRO A 1 356 ? -0.054 25.717 -12.331 1.00 59.28 356 PRO A N 1
ATOM 2859 C CA . PRO A 1 356 ? -0.554 26.786 -11.463 1.00 59.28 356 PRO A CA 1
ATOM 2860 C C . PRO A 1 356 ? -1.426 27.837 -12.178 1.00 59.28 356 PRO A C 1
ATOM 2862 O O . PRO A 1 356 ? -1.864 28.788 -11.542 1.00 59.28 356 PRO A O 1
ATOM 2865 N N . TRP A 1 357 ? -1.703 27.678 -13.477 1.00 53.59 357 TRP A N 1
ATOM 2866 C CA . TRP A 1 357 ? -2.493 28.612 -14.289 1.00 53.59 357 TRP A CA 1
ATOM 2867 C C . TRP A 1 357 ? -3.969 28.209 -14.461 1.00 53.59 357 TRP A C 1
ATOM 2869 O O . TRP A 1 357 ? -4.688 28.853 -15.220 1.00 53.59 357 TRP A O 1
ATOM 2879 N N . MET A 1 358 ? -4.438 27.162 -13.772 1.00 47.47 358 MET A N 1
ATOM 2880 C CA . MET A 1 358 ? -5.865 26.804 -13.690 1.00 47.47 358 MET A CA 1
ATOM 2881 C C . MET A 1 358 ? -6.416 26.969 -12.264 1.00 47.47 358 MET A C 1
ATOM 2883 O O . MET A 1 358 ? -6.915 26.007 -11.672 1.00 47.47 358 MET A O 1
ATOM 2887 N N . GLN A 1 359 ? -6.317 28.180 -11.711 1.00 38.06 359 GLN A N 1
ATOM 2888 C CA . GLN A 1 359 ? -7.129 28.637 -10.576 1.00 38.06 359 GLN A CA 1
ATOM 2889 C C . GLN A 1 359 ? -7.673 30.034 -10.836 1.00 38.06 359 GLN A C 1
ATOM 2891 O O . GLN A 1 359 ? -6.893 30.878 -11.333 1.00 38.06 359 GLN A O 1
#

pLDDT: mean 84.41, std 12.03, range [38.06, 96.25]

Nearest PDB structures (foldseek):
  8av6-assembly1_G  TM=9.204E-01  e=1.675E-29  Thermochaetoides thermophila
  6fml-assembly1_G  TM=9.107E-01  e=8.432E-30  Thermochaetoides thermophila DSM 1495
  8oo7-assembly1_G  TM=8.126E-01 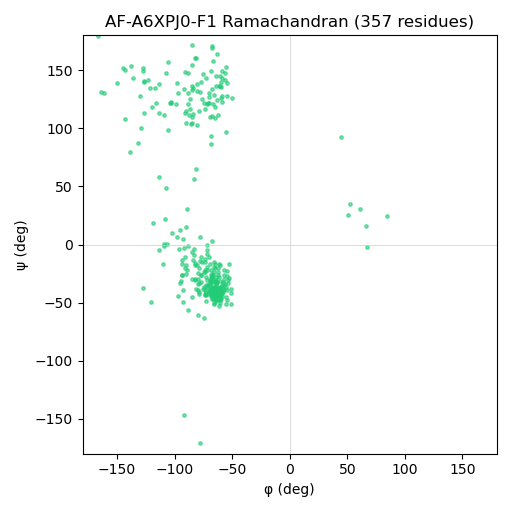 e=8.166E-29  Thermochaetoides thermophila
  8oor-assembly1_G  TM=9.028E-01  e=3.023E-26  Thermochaetoides thermophila
  6fhs-assembly1_G  TM=9.764E-01  e=1.153E-19  Thermochaetoides thermophila DSM 1495